Protein A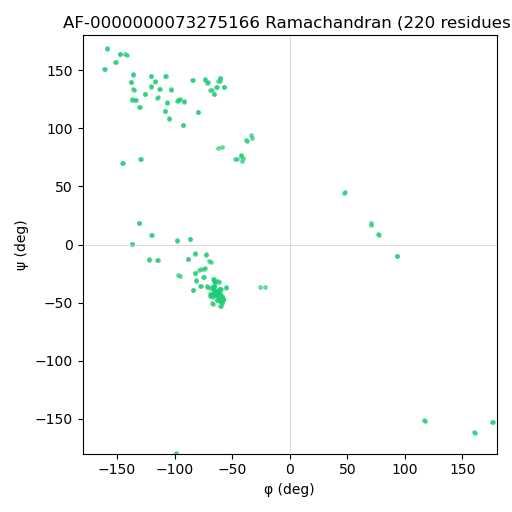F-0000000073275166 (afdb_homodimer)

pLDDT: mean 89.29, std 16.98, range [30.05, 98.56]

Organism: Proteus mirabilis (strain HI4320) (NCBI:txid529507)

Secondary structure (DSSP, 8-state):
-------HHHHHHHHHHHHHHHHHHHHHHSBTT--GGGTT-SBSHHHH-SSS--HHHHHHHHHHHHHHHHHH-TTEEEEEEEEEEETTEEEEEEEEEETTT--EEEEEEE--/-------HHHHHHHHHHHHHHHHHHHHHHSBTT--STTTT-SBSHHHH-SSS--HHHHHHHHHHHHHHHHHH-TTEEEEEEEEEEETTEEEEEEEEEETTT--EEEEEEE--

InterPro domains:
  IPR007048 IraD/Gp25-like [PF04965] (18-97)

Nearest PDB structures (foldseek):
  2ia7-assembly1_A  TM=9.100E-01  e=2.169E-07  Geobacter sulfurreducens
  6u5b-assembly1_a  TM=8.735E-01  e=3.437E-06  Pseudomonas aeruginosa PAO1
  5iw9-assembly1_B  TM=7.886E-01  e=3.437E-06  Tequatrovirus T4
  6u5k-assembly1_B  TM=8.302E-01  e=3.333E-05  Pseudomonas aeruginosa PAO1
  7aeb-assembly1_S  TM=8.286E-01  e=2.688E-04  Algoriphagus machipongonensis

Radius of gyration: 21.69 Å; Cα contacts (8 Å, |Δi|>4): 353; chains: 2; bounding box: 39×94×58 Å

Foldseek 3Di:
DPPPPPPPVVVVVVVVLVVLVVQLQVQLQDDQCPDDVHNRGHFPLVVLDDFADDPVSFVVNQVRSVVNCVPRPVQWDWDDWGWDDDPRWIKIWTWTAGPPPRHTDTDMDTSD/DPPPPPPVVVVVVVVVLVVLVVQLQVQLQDDQCNDDVHNRGHFPLVVLDDAADDPVSFVVNQVRSVVNCVPRPVQWDWDDWGWDDDPRWIKIWTWTAGPPPRHTDTDMDTSD

Structure (mmCIF, N/CA/C/O backbone):
data_AF-0000000073275166-model_v1
#
loop_
_entity.id
_entity.type
_entity.pdbx_description
1 polymer 'Phage baseplate assembly protein'
#
loop_
_atom_site.group_PDB
_atom_site.id
_atom_site.type_symbol
_atom_site.label_atom_id
_atom_site.label_alt_id
_atom_site.label_comp_id
_atom_site.label_asym_id
_atom_site.label_entity_id
_atom_site.label_seq_id
_atom_site.pdbx_PDB_ins_code
_atom_site.Cartn_x
_atom_site.Cartn_y
_atom_site.Cartn_z
_atom_site.occupancy
_atom_site.B_iso_or_equiv
_atom_site.auth_seq_id
_atom_site.auth_comp_id
_atom_site.auth_asym_id
_atom_site.auth_atom_id
_atom_site.pdbx_PDB_model_num
ATOM 1 N N . MET A 1 1 ? -17.75 52.281 13.578 1 30.05 1 MET A N 1
ATOM 2 C CA . MET A 1 1 ? -16.469 51.594 13.664 1 30.05 1 MET A CA 1
ATOM 3 C C . MET A 1 1 ? -16.641 50.094 13.516 1 30.05 1 MET A C 1
ATOM 5 O O . MET A 1 1 ? -17.25 49.438 14.375 1 30.05 1 MET A O 1
ATOM 9 N N . ASN A 1 2 ? -17.078 49.5 12.344 1 33.31 2 ASN A N 1
ATOM 10 C CA . ASN A 1 2 ? -17.5 48.156 11.922 1 33.31 2 ASN A CA 1
ATOM 11 C C . ASN A 1 2 ? -16.359 47.156 12.086 1 33.31 2 ASN A C 1
ATOM 13 O O . ASN A 1 2 ? -15.281 47.312 11.531 1 33.31 2 ASN A O 1
ATOM 17 N N . TYR A 1 3 ? -16.156 46.594 13.32 1 37.66 3 TYR A N 1
ATOM 18 C CA . TYR A 1 3 ? -15.203 45.531 13.625 1 37.66 3 TYR A CA 1
ATOM 19 C C . TYR A 1 3 ? -15.273 44.406 12.594 1 37.66 3 TYR A C 1
ATOM 21 O O . TYR A 1 3 ? -16.359 43.875 12.312 1 37.66 3 TYR A O 1
ATOM 29 N N . LEU A 1 4 ? -14.766 44.594 11.391 1 38 4 LEU A N 1
ATOM 30 C CA . LEU A 1 4 ? -14.57 43.469 10.461 1 38 4 LEU A CA 1
ATOM 31 C C . LEU A 1 4 ? -14.031 42.25 11.188 1 38 4 LEU A C 1
ATOM 33 O O . LEU A 1 4 ? -12.953 42.312 11.789 1 38 4 LEU A O 1
ATOM 37 N N . GLY A 1 5 ? -14.836 41.594 11.977 1 37.12 5 GLY A N 1
ATOM 38 C CA . GLY A 1 5 ? -14.547 40.312 12.578 1 37.12 5 GLY A CA 1
ATOM 39 C C . GLY A 1 5 ? -13.758 39.375 11.672 1 37.12 5 GLY A C 1
ATOM 40 O O . GLY A 1 5 ? -14.133 39.188 10.516 1 37.12 5 GLY A O 1
ATOM 41 N N . MET A 1 6 ? -12.438 39.375 11.664 1 40.81 6 MET A N 1
ATOM 42 C CA . MET A 1 6 ? -11.609 38.375 11.039 1 40.81 6 MET A CA 1
ATOM 43 C C . MET A 1 6 ? -12.281 37 11.109 1 40.81 6 MET A C 1
ATOM 45 O O . MET A 1 6 ? -12.727 36.562 12.18 1 40.81 6 MET A O 1
ATOM 49 N N . ASN A 1 7 ? -13.039 36.531 10.211 1 45.81 7 ASN A N 1
ATOM 50 C CA . ASN A 1 7 ? -13.711 35.25 10.125 1 45.81 7 ASN A CA 1
ATOM 51 C C . ASN A 1 7 ? -12.812 34.094 10.602 1 45.81 7 ASN A C 1
ATOM 53 O O . ASN A 1 7 ? -11.805 33.812 9.953 1 45.81 7 ASN A O 1
ATOM 57 N N . ALA A 1 8 ? -12.5 33.812 11.875 1 49.88 8 ALA A N 1
ATOM 58 C CA . ALA A 1 8 ? -11.93 32.75 12.711 1 49.88 8 ALA A CA 1
ATOM 59 C C . ALA A 1 8 ? -12.047 31.391 12.031 1 49.88 8 ALA A C 1
ATOM 61 O O . ALA A 1 8 ? -11.227 30.5 12.258 1 49.88 8 ALA A O 1
ATOM 62 N N . GLN A 1 9 ? -13.039 31.094 11.344 1 50.22 9 GLN A N 1
ATOM 63 C CA . GLN A 1 9 ? -13.312 29.797 10.727 1 50.22 9 GLN A CA 1
ATOM 64 C C . GLN A 1 9 ? -12.305 29.484 9.625 1 50.22 9 GLN A C 1
ATOM 66 O O . GLN A 1 9 ? -11.812 28.359 9.516 1 50.22 9 GLN A O 1
ATOM 71 N N . THR A 1 10 ? -12.031 30.5 8.766 1 54.22 10 THR A N 1
ATOM 72 C CA . THR A 1 10 ? -11.094 30.281 7.672 1 54.22 10 THR A CA 1
ATOM 73 C C . THR A 1 10 ? -9.672 30.078 8.203 1 54.22 10 THR A C 1
ATOM 75 O O . THR A 1 10 ? -8.914 29.266 7.684 1 54.22 10 THR A O 1
ATOM 78 N N . GLY A 1 11 ? -9.305 30.781 9.234 1 54.31 11 GLY A N 1
ATOM 79 C CA . GLY A 1 11 ? -7.98 30.656 9.828 1 54.31 11 GLY A CA 1
ATOM 80 C C . GLY A 1 11 ? -7.742 29.312 10.477 1 54.31 11 GLY A C 1
ATOM 81 O O . GLY A 1 11 ? -6.652 28.75 10.367 1 54.31 11 GLY A O 1
ATOM 82 N N . GLU A 1 12 ? -8.773 28.906 11.188 1 55.16 12 GLU A N 1
ATOM 83 C CA . GLU A 1 12 ? -8.672 27.609 11.875 1 55.16 12 GLU A CA 1
ATOM 84 C C . GLU A 1 12 ? -8.461 26.469 10.875 1 55.16 12 GLU A C 1
ATOM 86 O O . GLU A 1 12 ? -7.664 25.562 11.117 1 55.16 12 GLU A O 1
ATOM 91 N N . HIS A 1 13 ? -9.172 26.609 9.734 1 62.25 13 HIS A N 1
ATOM 92 C CA . HIS A 1 13 ? -9.07 25.562 8.734 1 62.25 13 HIS A CA 1
ATOM 93 C C . HIS A 1 13 ? -7.688 25.531 8.102 1 62.25 13 HIS A C 1
ATOM 95 O O . HIS A 1 13 ? -7.102 24.453 7.93 1 62.25 13 HIS A O 1
ATOM 101 N N . ILE A 1 14 ? -7.184 26.75 7.801 1 61.78 14 ILE A N 1
ATOM 102 C CA . ILE A 1 14 ? -5.867 26.828 7.18 1 61.78 14 ILE A CA 1
ATOM 103 C C . ILE A 1 14 ? -4.809 26.312 8.148 1 61.78 14 ILE A C 1
ATOM 105 O O . ILE A 1 14 ? -3.908 25.562 7.754 1 61.78 14 ILE A O 1
ATOM 109 N N . THR A 1 15 ? -5.121 26.531 9.406 1 75.75 15 THR A N 1
ATOM 110 C CA . THR A 1 15 ? -4.168 26.109 10.43 1 75.75 15 THR A CA 1
ATOM 111 C C . THR A 1 15 ? -4.215 24.594 10.609 1 75.75 15 THR A C 1
ATOM 113 O O . THR A 1 15 ? -3.176 23.938 10.742 1 75.75 15 THR A O 1
ATOM 116 N N . ASP A 1 16 ? -5.371 24.078 10.328 1 83.56 16 ASP A N 1
ATOM 117 C CA . ASP A 1 16 ? -5.527 22.656 10.562 1 83.56 16 ASP A CA 1
ATOM 118 C C . ASP A 1 16 ? -4.855 21.844 9.453 1 83.56 16 ASP A C 1
ATOM 120 O O . ASP A 1 16 ? -4.18 20.844 9.727 1 83.56 16 ASP A O 1
ATOM 124 N N . ILE A 1 17 ? -4.949 22.391 8.25 1 86 17 ILE A N 1
ATOM 125 C CA . ILE A 1 17 ? -4.363 21.688 7.105 1 86 17 ILE A CA 1
ATOM 126 C C . ILE A 1 17 ? -2.842 21.766 7.18 1 86 17 ILE A C 1
ATOM 128 O O . ILE A 1 17 ? -2.146 20.812 6.828 1 86 17 ILE A O 1
ATOM 132 N N . GLU A 1 18 ? -2.357 22.859 7.633 1 90.56 18 GLU A N 1
ATOM 133 C CA . GLU A 1 18 ? -0.914 23.016 7.785 1 90.56 18 GLU A CA 1
ATOM 134 C C . GLU A 1 18 ? -0.366 22.078 8.852 1 90.56 18 GLU A C 1
ATOM 136 O O . GLU A 1 18 ? 0.729 21.531 8.695 1 90.56 18 GLU A O 1
ATOM 141 N N . HIS A 1 19 ? -1.122 21.875 9.844 1 93.81 19 HIS A N 1
ATOM 142 C CA . HIS A 1 19 ? -0.723 20.922 10.883 1 93.81 19 HIS A CA 1
ATOM 143 C C . HIS A 1 19 ? -0.667 19.5 10.352 1 93.81 19 HIS A C 1
ATOM 145 O O . HIS A 1 19 ? 0.251 18.75 10.68 1 93.81 19 HIS A O 1
ATOM 151 N N . VAL A 1 20 ? -1.595 19.219 9.484 1 95.06 20 VAL A N 1
ATOM 152 C CA . VAL A 1 20 ? -1.643 17.891 8.891 1 95.06 20 VAL A CA 1
ATOM 153 C C . VAL A 1 20 ? -0.445 17.688 7.961 1 95.06 20 VAL A C 1
ATOM 155 O O . VAL A 1 20 ? 0.221 16.656 8 1 95.06 20 VAL A O 1
ATOM 158 N N . ARG A 1 21 ? -0.179 18.656 7.188 1 94.75 21 ARG A N 1
ATOM 159 C CA . ARG A 1 21 ? 0.962 18.609 6.281 1 94.75 21 ARG A CA 1
ATOM 160 C C . ARG A 1 21 ? 2.266 18.406 7.051 1 94.75 21 ARG A C 1
ATOM 162 O O . ARG A 1 21 ? 3.107 17.609 6.66 1 94.75 21 ARG A O 1
ATOM 169 N N . GLN A 1 22 ? 2.379 19.141 8.094 1 96.38 22 GLN A N 1
ATOM 170 C CA . GLN A 1 22 ? 3.578 19.047 8.922 1 96.38 22 GLN A CA 1
ATOM 171 C C . GLN A 1 22 ? 3.68 17.672 9.578 1 96.38 22 GLN A C 1
ATOM 173 O O . GLN A 1 22 ? 4.773 17.109 9.695 1 96.38 22 GLN A O 1
ATOM 178 N N . SER A 1 23 ? 2.557 17.172 10.031 1 97.44 23 SER A N 1
ATOM 179 C CA . SER A 1 23 ? 2.514 15.844 10.625 1 97.44 23 SER A CA 1
ATOM 180 C C . SER A 1 23 ? 3 14.781 9.641 1 97.44 23 SER A C 1
ATOM 182 O O . SER A 1 23 ? 3.854 13.961 9.984 1 97.44 23 SER A O 1
ATOM 184 N N . ILE A 1 24 ? 2.484 14.828 8.383 1 98.06 24 ILE A N 1
ATOM 185 C CA . ILE A 1 24 ? 2.824 13.836 7.375 1 98.06 24 ILE A CA 1
ATOM 186 C C . ILE A 1 24 ? 4.297 13.969 6.996 1 98.06 24 ILE A C 1
ATOM 188 O O . ILE A 1 24 ? 4.996 12.969 6.836 1 98.06 24 ILE A O 1
ATOM 192 N N . LYS A 1 25 ? 4.773 15.164 6.914 1 97.94 25 LYS A N 1
ATOM 193 C CA . LYS A 1 25 ? 6.195 15.391 6.672 1 97.94 25 LYS A CA 1
ATOM 194 C C . LYS A 1 25 ? 7.047 14.734 7.754 1 97.94 25 LYS A C 1
ATOM 196 O O . LYS A 1 25 ? 8.031 14.062 7.449 1 97.94 25 LYS A O 1
ATOM 201 N N . ASP A 1 26 ? 6.652 14.953 8.961 1 98.12 26 ASP A N 1
ATOM 202 C CA . ASP A 1 26 ? 7.367 14.367 10.094 1 98.12 26 ASP A CA 1
ATOM 203 C C . ASP A 1 26 ? 7.328 12.844 10.031 1 98.12 26 ASP A C 1
ATOM 205 O O . ASP A 1 26 ? 8.352 12.18 10.234 1 98.12 26 ASP A O 1
ATOM 209 N N . ILE A 1 27 ? 6.164 12.281 9.758 1 98.56 27 ILE A N 1
ATOM 210 C CA . ILE A 1 27 ? 5.98 10.836 9.664 1 98.56 27 ILE A CA 1
ATOM 211 C C . ILE A 1 27 ? 6.91 10.266 8.602 1 98.56 27 ILE A C 1
ATOM 213 O O . ILE A 1 27 ? 7.625 9.289 8.844 1 98.56 27 ILE A O 1
ATOM 217 N N . PHE A 1 28 ? 6.953 10.914 7.41 1 98.38 28 PHE A N 1
ATOM 218 C CA . PHE A 1 28 ? 7.727 10.414 6.277 1 98.38 28 PHE A CA 1
ATOM 219 C C . PHE A 1 28 ? 9.219 10.469 6.578 1 98.38 28 PHE A C 1
ATOM 221 O O . PHE A 1 28 ? 9.977 9.594 6.16 1 98.38 28 PHE A O 1
ATOM 228 N N . ASN A 1 29 ? 9.609 11.438 7.418 1 96.69 29 ASN A N 1
ATOM 229 C CA . ASN A 1 29 ? 11.031 11.664 7.641 1 96.69 29 ASN A CA 1
ATOM 230 C C . ASN A 1 29 ? 11.516 10.984 8.922 1 96.69 29 ASN A C 1
ATOM 232 O O . ASN A 1 29 ? 12.68 11.117 9.297 1 96.69 29 ASN A O 1
ATOM 236 N N . THR A 1 30 ? 10.68 10.242 9.602 1 98.12 30 THR A N 1
ATOM 237 C CA . THR A 1 30 ? 11.07 9.492 10.789 1 98.12 30 THR A CA 1
ATOM 238 C C . THR A 1 30 ? 11.203 8.008 10.477 1 98.12 30 THR A C 1
ATOM 240 O O . THR A 1 30 ? 10.195 7.316 10.297 1 98.12 30 THR A O 1
ATOM 243 N N . PRO A 1 31 ? 12.43 7.586 10.453 1 97.5 31 PRO A N 1
ATOM 244 C CA . PRO A 1 31 ? 12.602 6.152 10.219 1 97.5 31 PRO A CA 1
ATOM 245 C C . PRO A 1 31 ? 12 5.293 11.336 1 97.5 31 PRO A C 1
ATOM 247 O O . PRO A 1 31 ? 12.172 5.605 12.516 1 97.5 31 PRO A O 1
ATOM 250 N N . ILE A 1 32 ? 11.297 4.262 10.93 1 97.38 32 ILE A N 1
ATOM 251 C CA . ILE A 1 32 ? 10.766 3.32 11.906 1 97.38 32 ILE A CA 1
ATOM 252 C C . ILE A 1 32 ? 11.906 2.752 12.75 1 97.38 32 ILE A C 1
ATOM 254 O O . ILE A 1 32 ? 12.969 2.414 12.219 1 97.38 32 ILE A O 1
ATOM 258 N N . GLY A 1 33 ? 11.703 2.678 14.031 1 96.75 33 GLY A N 1
ATOM 259 C CA . GLY A 1 33 ? 12.711 2.148 14.938 1 96.75 33 GLY A CA 1
ATOM 260 C C . GLY A 1 33 ? 13.602 3.221 15.531 1 96.75 33 GLY A C 1
ATOM 261 O O . GLY A 1 33 ? 14.328 2.967 16.5 1 96.75 33 GLY A O 1
ATOM 262 N N . SER A 1 34 ? 13.539 4.418 15.055 1 97.38 34 SER A N 1
ATOM 263 C CA . SER A 1 34 ? 14.484 5.461 15.445 1 97.38 34 SER A CA 1
ATOM 264 C C . SER A 1 34 ? 14.078 6.109 16.766 1 97.38 34 SER A C 1
ATOM 266 O O . SER A 1 34 ? 14.891 6.773 17.406 1 97.38 34 SER A O 1
ATOM 268 N N . ARG A 1 35 ? 12.82 6.035 17.078 1 96.25 35 ARG A N 1
ATOM 269 C CA . ARG A 1 35 ? 12.352 6.598 18.328 1 96.25 35 ARG A CA 1
ATOM 270 C C . ARG A 1 35 ? 12.234 5.516 19.406 1 96.25 35 ARG A C 1
ATOM 272 O O . ARG A 1 35 ? 11.5 4.539 19.234 1 96.25 35 ARG A O 1
ATOM 279 N N . LEU A 1 36 ? 12.836 5.629 20.484 1 95.75 36 LEU A N 1
ATOM 280 C CA . LEU A 1 36 ? 12.961 4.621 21.547 1 95.75 36 LEU A CA 1
ATOM 281 C C . LEU A 1 36 ? 11.609 4.352 22.188 1 95.75 36 LEU A C 1
ATOM 283 O O . LEU A 1 36 ? 11.219 3.195 22.359 1 95.75 36 LEU A O 1
ATOM 287 N N . MET A 1 37 ? 10.859 5.355 22.625 1 96.94 37 MET A N 1
ATOM 288 C CA . MET A 1 37 ? 9.602 5.195 23.344 1 96.94 37 MET A CA 1
ATOM 289 C C . MET A 1 37 ? 8.453 4.957 22.359 1 96.94 37 MET A C 1
ATOM 291 O O . MET A 1 37 ? 7.309 4.742 22.781 1 96.94 37 MET A O 1
ATOM 295 N N . ARG A 1 38 ? 8.711 5.078 21.078 1 96 38 ARG A N 1
ATOM 296 C CA . ARG A 1 38 ? 7.727 4.871 20.016 1 96 38 ARG A CA 1
ATOM 297 C C . ARG A 1 38 ? 8.375 4.262 18.781 1 96 38 ARG A C 1
ATOM 299 O O . ARG A 1 38 ? 8.359 4.867 17.703 1 96 38 ARG A O 1
ATOM 306 N N . ARG A 1 39 ? 8.758 3.08 18.828 1 97 39 ARG A N 1
ATOM 307 C CA . ARG A 1 39 ? 9.625 2.453 17.844 1 97 39 ARG A CA 1
ATOM 308 C C . ARG A 1 39 ? 8.859 2.158 16.547 1 97 39 ARG A C 1
ATOM 310 O O . ARG A 1 39 ? 9.453 1.978 15.492 1 97 39 ARG A O 1
ATOM 317 N N . GLU A 1 40 ? 7.523 2.094 16.641 1 96.81 40 GLU A N 1
ATOM 318 C CA . GLU A 1 40 ? 6.723 1.764 15.461 1 96.81 40 GLU A CA 1
ATOM 319 C C . GLU A 1 40 ? 6.375 3.016 14.664 1 96.81 40 GLU A C 1
ATOM 321 O O . GLU A 1 40 ? 5.926 2.922 13.516 1 96.81 40 GLU A O 1
ATOM 326 N N . TYR A 1 41 ? 6.621 4.203 15.281 1 98.19 41 TYR A N 1
ATOM 327 C CA . TYR A 1 41 ? 6.238 5.465 14.664 1 98.19 41 TYR A CA 1
ATOM 328 C C . TYR A 1 41 ? 7.133 5.781 13.477 1 98.19 41 TYR A C 1
ATOM 330 O O . TYR A 1 41 ? 8.344 5.562 13.523 1 98.19 41 TYR A O 1
ATOM 338 N N . GLY A 1 42 ? 6.574 6.297 12.375 1 98.31 42 GLY A N 1
ATOM 339 C CA . GLY A 1 42 ? 7.324 6.75 11.219 1 98.31 42 GLY A CA 1
ATOM 340 C C . GLY A 1 42 ? 7.016 5.961 9.961 1 98.31 42 GLY A C 1
ATOM 341 O O . GLY A 1 42 ? 5.867 5.578 9.727 1 98.31 42 GLY A O 1
ATOM 342 N N . SER A 1 43 ? 7.996 5.887 9.062 1 98.38 43 SER A N 1
ATOM 343 C CA . SER A 1 43 ? 7.773 5.234 7.777 1 98.38 43 SER A CA 1
ATOM 344 C C . SER A 1 43 ? 9 4.441 7.34 1 98.38 43 SER A C 1
ATOM 346 O O . SER A 1 43 ? 10.086 4.613 7.898 1 98.38 43 SER A O 1
ATOM 348 N N . LEU A 1 44 ? 8.805 3.58 6.414 1 97.19 44 LEU A N 1
ATOM 349 C CA . LEU A 1 44 ? 9.875 2.752 5.859 1 97.19 44 LEU A CA 1
ATOM 350 C C . LEU A 1 44 ? 10.594 3.477 4.723 1 97.19 44 LEU A C 1
ATOM 352 O O . LEU A 1 44 ? 11.453 2.895 4.055 1 97.19 44 LEU A O 1
ATOM 356 N N . LEU A 1 45 ? 10.297 4.723 4.406 1 97.31 45 LEU A N 1
ATOM 357 C CA . LEU A 1 45 ? 10.734 5.418 3.199 1 97.31 45 LEU A CA 1
ATOM 358 C C . LEU A 1 45 ? 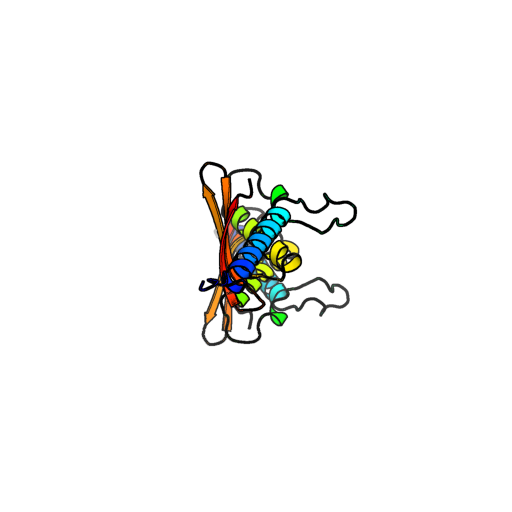12.258 5.492 3.133 1 97.31 45 LEU A C 1
ATOM 360 O O . LEU A 1 45 ? 12.844 5.281 2.07 1 97.31 45 LEU A O 1
ATOM 364 N N . ALA A 1 46 ? 12.867 5.766 4.258 1 93.94 46 ALA A N 1
ATOM 365 C CA . ALA A 1 46 ? 14.32 5.898 4.289 1 93.94 46 ALA A CA 1
ATOM 366 C C . ALA A 1 46 ? 15 4.594 3.879 1 93.94 46 ALA A C 1
ATOM 368 O O . ALA A 1 46 ? 16.062 4.605 3.252 1 93.94 46 ALA A O 1
ATOM 369 N N . ASP A 1 47 ? 14.406 3.5 4.172 1 95 47 ASP A N 1
ATOM 370 C CA . ASP A 1 47 ? 14.961 2.184 3.871 1 95 47 ASP A CA 1
ATOM 371 C C . ASP A 1 47 ? 14.781 1.837 2.395 1 95 47 ASP A C 1
ATOM 373 O O . ASP A 1 47 ? 15.484 0.971 1.866 1 95 47 ASP A O 1
ATOM 377 N N . LEU A 1 48 ? 13.859 2.473 1.754 1 95.75 48 LEU A N 1
ATOM 378 C CA . LEU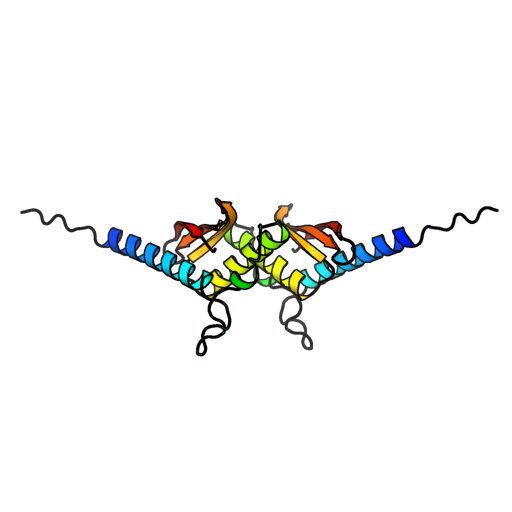 A 1 48 ? 13.477 2.084 0.401 1 95.75 48 LEU A CA 1
ATOM 379 C C . LEU A 1 48 ? 14.195 2.941 -0.635 1 95.75 48 LEU A C 1
ATOM 381 O O . LEU A 1 48 ? 14.398 2.512 -1.772 1 95.75 48 LEU A O 1
ATOM 385 N N . ILE A 1 49 ? 14.555 4.094 -0.28 1 92.56 49 ILE A N 1
ATOM 386 C CA . ILE A 1 49 ? 15.109 5.023 -1.253 1 92.56 49 ILE A CA 1
ATOM 387 C C . ILE A 1 49 ? 16.641 4.895 -1.272 1 92.56 49 ILE A C 1
ATOM 389 O O . ILE A 1 49 ? 17.312 5.363 -0.356 1 92.56 49 ILE A O 1
ATOM 393 N N . ASP A 1 50 ? 17.172 4.266 -2.223 1 86.44 50 ASP A N 1
ATOM 394 C CA . ASP A 1 50 ? 18.609 4.086 -2.312 1 86.44 50 ASP A CA 1
ATOM 395 C C . ASP A 1 50 ? 19.125 4.453 -3.703 1 86.44 50 ASP A C 1
ATOM 397 O O . ASP A 1 50 ? 20.234 4.066 -4.082 1 86.44 50 ASP A O 1
ATOM 401 N N . GLY A 1 51 ? 18.469 5.152 -4.492 1 85.06 51 GLY A N 1
ATOM 402 C CA . GLY A 1 51 ? 18.812 5.516 -5.859 1 85.06 51 GLY A CA 1
ATOM 403 C C . GLY A 1 51 ? 17.609 5.957 -6.676 1 85.06 51 GLY A C 1
ATOM 404 O O . GLY A 1 51 ? 16.562 6.316 -6.117 1 85.06 51 GLY A O 1
ATOM 405 N N . PRO A 1 52 ? 17.766 5.938 -8.016 1 89.69 52 PRO A N 1
ATOM 406 C CA . PRO A 1 52 ? 16.641 6.34 -8.859 1 89.69 52 PRO A CA 1
ATOM 407 C C . PRO A 1 52 ? 15.406 5.453 -8.664 1 89.69 52 PRO A C 1
ATOM 409 O O . PRO A 1 52 ? 15.539 4.242 -8.477 1 89.69 52 PRO A O 1
ATOM 412 N N . VAL A 1 53 ? 14.281 6.027 -8.719 1 94 53 VAL A N 1
ATOM 413 C CA . VAL A 1 53 ? 13.031 5.32 -8.453 1 94 53 VAL A CA 1
ATOM 414 C C . VAL A 1 53 ? 12.617 4.516 -9.68 1 94 53 VAL A C 1
ATOM 416 O O . VAL A 1 53 ? 12.336 5.09 -10.742 1 94 53 VAL A O 1
ATOM 419 N N . ASN A 1 54 ? 12.625 3.236 -9.562 1 94.94 54 ASN A N 1
ATOM 420 C CA . ASN A 1 54 ? 12.07 2.355 -10.586 1 94.94 54 ASN A CA 1
ATOM 421 C C . ASN A 1 54 ? 10.664 1.888 -10.219 1 94.94 54 ASN A C 1
ATOM 423 O O . ASN A 1 54 ? 10.102 2.326 -9.211 1 94.94 54 ASN A O 1
ATOM 427 N N . ALA A 1 55 ? 10.07 1.078 -11.086 1 95.5 55 ALA A N 1
ATOM 428 C CA . ALA A 1 55 ? 8.672 0.699 -10.914 1 95.5 55 ALA A CA 1
ATOM 429 C C . ALA A 1 55 ? 8.469 -0.092 -9.625 1 95.5 55 ALA A C 1
ATOM 431 O O . ALA A 1 55 ? 7.477 0.101 -8.914 1 95.5 55 ALA A O 1
ATOM 432 N N . LYS A 1 56 ? 9.367 -0.97 -9.336 1 95.5 56 LYS A N 1
ATOM 433 C CA . LYS A 1 56 ? 9.312 -1.737 -8.094 1 95.5 56 LYS A CA 1
ATOM 434 C C . LYS A 1 56 ? 9.375 -0.819 -6.875 1 95.5 56 LYS A C 1
ATOM 436 O O . LYS A 1 56 ? 8.523 -0.895 -5.992 1 95.5 56 LYS A O 1
ATOM 441 N N . MET A 1 57 ? 10.367 0.017 -6.848 1 96.31 57 MET A N 1
ATOM 442 C CA . MET A 1 57 ? 10.562 0.95 -5.742 1 96.31 57 MET A CA 1
ATOM 443 C C . MET A 1 57 ? 9.359 1.88 -5.598 1 96.31 57 MET A C 1
ATOM 445 O O . MET A 1 57 ? 8.93 2.18 -4.484 1 96.31 57 MET A O 1
ATOM 449 N N . ARG A 1 58 ? 8.828 2.277 -6.711 1 97.12 58 ARG A N 1
ATOM 450 C CA . ARG A 1 58 ? 7.676 3.174 -6.695 1 97.12 58 ARG A CA 1
ATOM 451 C C . ARG A 1 58 ? 6.488 2.531 -5.984 1 97.12 58 ARG A C 1
ATOM 453 O O . ARG A 1 58 ? 5.828 3.17 -5.164 1 97.12 58 ARG A O 1
ATOM 460 N N . LEU A 1 59 ? 6.227 1.324 -6.332 1 97.19 59 LEU A N 1
ATOM 461 C CA . LEU A 1 59 ? 5.113 0.616 -5.711 1 97.19 59 LEU A CA 1
ATOM 462 C C . LEU A 1 59 ? 5.355 0.418 -4.219 1 97.19 59 LEU A C 1
ATOM 464 O O . LEU A 1 59 ? 4.441 0.569 -3.41 1 97.19 59 LEU A O 1
ATOM 468 N N . GLN A 1 60 ? 6.57 0.113 -3.838 1 97 60 GLN A N 1
ATOM 469 C CA . GLN A 1 60 ? 6.949 -0.027 -2.436 1 97 60 GLN A CA 1
ATOM 470 C C . GLN A 1 60 ? 6.734 1.279 -1.676 1 97 60 GLN A C 1
ATOM 472 O O . GLN A 1 60 ? 6.184 1.279 -0.573 1 97 60 GLN A O 1
ATOM 477 N N . LEU A 1 61 ? 7.176 2.314 -2.285 1 97.75 61 LEU A N 1
ATOM 478 C CA . LEU A 1 61 ? 7.066 3.631 -1.668 1 97.75 61 LEU A CA 1
ATOM 479 C C . LEU A 1 61 ? 5.605 4.027 -1.494 1 97.75 61 LEU A C 1
ATOM 481 O O . LEU A 1 61 ? 5.227 4.574 -0.455 1 97.75 61 LEU A O 1
ATOM 485 N N . MET A 1 62 ? 4.785 3.775 -2.518 1 98.12 62 MET A N 1
ATOM 486 C CA . MET A 1 62 ? 3.365 4.102 -2.432 1 98.12 62 MET A CA 1
ATOM 487 C C . MET A 1 62 ? 2.707 3.361 -1.273 1 98.12 62 MET A C 1
ATOM 489 O O . MET A 1 62 ? 1.956 3.957 -0.497 1 98.12 62 MET A O 1
ATOM 493 N N . SER A 1 63 ? 3.023 2.123 -1.187 1 97.81 63 SER A N 1
ATOM 494 C CA . SER A 1 63 ? 2.451 1.317 -0.114 1 97.81 63 SER A CA 1
ATOM 495 C C . SER A 1 63 ? 2.939 1.787 1.252 1 97.81 63 SER A C 1
ATOM 497 O O . SER A 1 63 ? 2.154 1.879 2.199 1 97.81 63 SER A O 1
ATOM 499 N N . ALA A 1 64 ? 4.195 2.086 1.362 1 98 64 ALA A N 1
ATOM 500 C CA . ALA A 1 64 ? 4.777 2.561 2.615 1 98 64 ALA A CA 1
ATOM 501 C C . ALA A 1 64 ? 4.16 3.891 3.039 1 98 64 ALA A C 1
ATOM 503 O O . ALA A 1 64 ? 3.836 4.086 4.211 1 98 64 ALA A O 1
ATOM 504 N N . CYS A 1 65 ? 3.996 4.805 2.045 1 98.5 65 CYS A N 1
ATOM 505 C CA . CYS A 1 65 ? 3.371 6.094 2.324 1 98.5 65 CYS A CA 1
ATOM 506 C C . CYS A 1 65 ? 1.946 5.91 2.834 1 98.5 65 CYS A C 1
ATOM 508 O O . CYS A 1 65 ? 1.572 6.477 3.859 1 98.5 65 CYS A O 1
ATOM 510 N N . TYR A 1 66 ? 1.204 5.125 2.148 1 98.25 66 TYR A N 1
ATOM 511 C CA . TYR A 1 66 ? -0.19 4.91 2.523 1 98.25 66 TYR A CA 1
ATOM 512 C C . TYR A 1 66 ? -0.294 4.348 3.936 1 98.25 66 TYR A C 1
ATOM 514 O O . TYR A 1 66 ? -1.049 4.863 4.762 1 98.25 66 TYR A O 1
ATOM 522 N N . THR A 1 67 ? 0.473 3.318 4.168 1 97 67 THR A N 1
ATOM 523 C CA . THR A 1 67 ? 0.409 2.621 5.449 1 97 67 THR A CA 1
ATOM 524 C C . THR A 1 67 ? 0.789 3.555 6.594 1 97 67 THR A C 1
ATOM 526 O O . THR A 1 67 ? 0.133 3.564 7.637 1 97 67 THR A O 1
ATOM 529 N N . ALA A 1 68 ? 1.812 4.309 6.398 1 98.38 68 ALA A N 1
ATOM 530 C CA . ALA A 1 68 ? 2.271 5.23 7.438 1 98.38 68 ALA A CA 1
ATOM 531 C C . ALA A 1 68 ? 1.212 6.281 7.746 1 98.38 68 ALA A C 1
ATOM 533 O O . ALA A 1 68 ? 0.889 6.523 8.914 1 98.38 68 ALA A O 1
ATOM 534 N N . VAL A 1 69 ? 0.647 6.891 6.719 1 98.38 69 VAL A N 1
ATOM 535 C CA . VAL A 1 69 ? -0.343 7.945 6.91 1 98.38 69 VAL A CA 1
ATOM 536 C C . VAL A 1 69 ? -1.614 7.359 7.52 1 98.38 69 VAL A C 1
ATOM 538 O O . VAL A 1 69 ? -2.207 7.949 8.422 1 98.38 69 VAL A O 1
ATOM 541 N N . TYR A 1 70 ? -2.014 6.234 7.023 1 96.88 70 TYR A N 1
ATOM 542 C CA . TYR A 1 70 ? -3.191 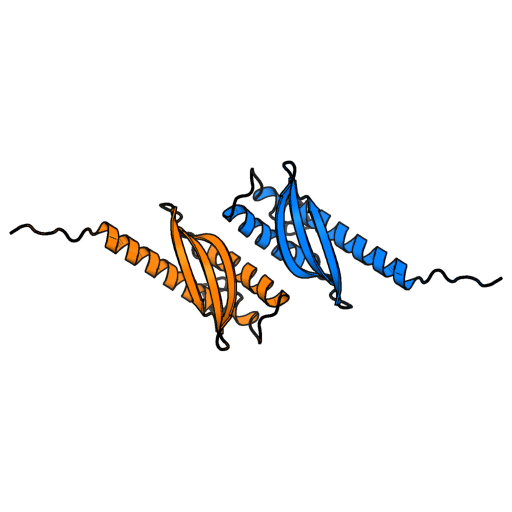5.551 7.547 1 96.88 70 TYR A CA 1
ATOM 543 C C . TYR A 1 70 ? -3.062 5.309 9.047 1 96.88 70 TYR A C 1
ATOM 545 O O . TYR A 1 70 ? -4.023 5.496 9.797 1 96.88 70 TYR A O 1
ATOM 553 N N . ARG A 1 71 ? -1.924 5.02 9.484 1 96.88 71 ARG A N 1
ATOM 554 C CA . ARG A 1 71 ? -1.697 4.625 10.875 1 96.88 71 ARG A CA 1
ATOM 555 C C . ARG A 1 71 ? -1.536 5.848 11.773 1 96.88 71 ARG A C 1
ATOM 557 O O . ARG A 1 71 ? -2.068 5.883 12.883 1 96.88 71 ARG A O 1
ATOM 564 N N . TRP A 1 72 ? -0.874 6.848 11.32 1 98.31 72 TRP A N 1
ATOM 565 C CA . TRP A 1 72 ? -0.372 7.844 12.266 1 98.31 72 TRP A CA 1
ATOM 566 C C . TRP A 1 72 ? -1.046 9.195 12.039 1 98.31 72 TRP A C 1
ATOM 568 O O . TRP A 1 72 ? -0.917 10.102 12.859 1 98.31 72 TRP A O 1
ATOM 578 N N . GLU A 1 73 ? -1.746 9.391 10.93 1 98.06 73 GLU A N 1
ATOM 579 C CA . GLU A 1 73 ? -2.443 10.648 10.672 1 98.06 73 GLU A CA 1
ATOM 580 C C . GLU A 1 73 ? -3.893 10.406 10.266 1 98.06 73 GLU A C 1
ATOM 582 O O . GLU A 1 73 ? -4.258 10.602 9.109 1 98.06 73 GLU A O 1
ATOM 587 N N . PRO A 1 74 ? -4.723 10.047 11.188 1 95.88 74 PRO A N 1
ATOM 588 C CA . PRO A 1 74 ? -6.09 9.625 10.867 1 95.88 74 PRO A CA 1
ATOM 589 C C . PRO A 1 74 ? -6.984 10.789 10.453 1 95.88 74 PRO A C 1
ATOM 591 O O . PRO A 1 74 ? -8.117 10.578 10.008 1 95.88 74 PRO A O 1
ATOM 594 N N . ARG A 1 75 ? -6.512 12.016 10.602 1 96.25 75 ARG A N 1
ATOM 595 C CA . ARG A 1 75 ? -7.332 13.164 10.211 1 96.25 75 ARG A CA 1
ATOM 596 C C . ARG A 1 75 ? -7.504 13.227 8.703 1 96.25 75 ARG A C 1
ATOM 598 O O . ARG A 1 75 ? -8.391 13.922 8.203 1 96.25 75 ARG A O 1
ATOM 605 N N . ILE A 1 76 ? -6.648 12.461 7.945 1 96 76 ILE A N 1
ATOM 606 C CA . ILE A 1 76 ? -6.75 12.516 6.488 1 96 76 ILE A CA 1
ATOM 607 C C . ILE A 1 76 ? -7.145 11.148 5.945 1 96 76 ILE A C 1
ATOM 609 O O . ILE A 1 76 ? -6.672 10.117 6.434 1 96 76 ILE A O 1
ATOM 613 N N . VAL A 1 77 ? -8 11.156 4.949 1 96.88 77 VAL A N 1
ATOM 614 C CA . VAL A 1 77 ? -8.336 9.992 4.137 1 96.88 77 VAL A CA 1
ATOM 615 C C . VAL A 1 77 ? -7.734 10.141 2.74 1 96.88 77 VAL A C 1
ATOM 617 O O . VAL A 1 77 ? -8.125 11.023 1.978 1 96.88 77 VAL A O 1
ATOM 620 N N . MET A 1 78 ? -6.828 9.273 2.432 1 97.94 78 MET A N 1
ATOM 621 C CA . MET A 1 78 ? -6.164 9.352 1.133 1 97.94 78 MET A CA 1
ATOM 622 C C . MET A 1 78 ? -6.98 8.648 0.058 1 97.94 78 MET A C 1
ATOM 624 O O . MET A 1 78 ? -7.547 7.578 0.302 1 97.94 78 MET A O 1
ATOM 628 N N . THR A 1 79 ? -7 9.227 -1.114 1 97.81 79 THR A N 1
ATOM 629 C CA . THR A 1 79 ? -7.73 8.633 -2.23 1 97.81 79 THR A CA 1
ATOM 630 C C . THR A 1 79 ? -6.801 8.383 -3.412 1 97.81 79 THR A C 1
ATOM 632 O O . THR A 1 79 ? -7.145 7.645 -4.336 1 97.81 79 THR A O 1
ATOM 635 N N . ALA A 1 80 ? -5.574 8.977 -3.361 1 97.88 80 ALA A N 1
ATOM 636 C CA . ALA A 1 80 ? -4.547 8.727 -4.371 1 97.88 80 ALA A CA 1
ATOM 637 C C . ALA A 1 80 ? -3.164 9.109 -3.855 1 97.88 80 ALA A C 1
ATOM 639 O O . ALA A 1 80 ? -3.029 10.008 -3.027 1 97.88 80 ALA A O 1
ATOM 640 N N . ILE A 1 81 ? -2.195 8.445 -4.348 1 98.31 81 ILE A N 1
ATOM 641 C CA . ILE A 1 81 ? -0.786 8.742 -4.113 1 98.31 81 ILE A CA 1
ATOM 642 C C . ILE A 1 81 ? -0.005 8.602 -5.422 1 98.31 81 ILE A C 1
ATOM 644 O O . ILE A 1 81 ? -0.246 7.68 -6.199 1 98.31 81 ILE A O 1
ATOM 648 N N . ASP A 1 82 ? 0.884 9.477 -5.641 1 97.5 82 ASP A N 1
ATOM 649 C CA . ASP A 1 82 ? 1.81 9.352 -6.762 1 97.5 82 ASP A CA 1
ATOM 650 C C . ASP A 1 82 ? 3.236 9.695 -6.336 1 97.5 82 ASP A C 1
ATOM 652 O O . ASP A 1 82 ? 3.447 10.57 -5.492 1 97.5 82 ASP A O 1
ATOM 656 N N . ILE A 1 83 ? 4.168 9.047 -6.914 1 97.44 83 ILE A N 1
ATOM 657 C CA . ILE A 1 83 ? 5.582 9.234 -6.613 1 97.44 83 ILE A CA 1
ATOM 658 C C . ILE A 1 83 ? 6.348 9.539 -7.898 1 97.44 83 ILE A C 1
ATOM 660 O O . ILE A 1 83 ? 6.191 8.844 -8.906 1 97.44 83 ILE A O 1
ATOM 664 N N . HIS A 1 84 ? 7.102 10.539 -7.879 1 95.5 84 HIS A N 1
ATOM 665 C CA . HIS A 1 84 ? 7.957 10.852 -9.023 1 95.5 84 HIS A CA 1
ATOM 666 C C . HIS A 1 84 ? 9.258 11.508 -8.57 1 95.5 84 HIS A C 1
ATOM 668 O O . HIS A 1 84 ? 9.383 11.922 -7.418 1 95.5 84 HIS A O 1
ATOM 674 N N . SER A 1 85 ? 10.164 11.492 -9.484 1 94.25 85 SER A N 1
ATOM 675 C CA . SER A 1 85 ? 11.453 12.125 -9.219 1 94.25 85 SER A CA 1
ATOM 676 C C . SER A 1 85 ? 11.555 13.477 -9.922 1 94.25 85 SER A C 1
ATOM 678 O O . SER A 1 85 ? 11.094 13.633 -11.055 1 94.25 85 SER A O 1
ATOM 680 N N . GLN A 1 86 ? 12.016 14.461 -9.188 1 90.69 86 GLN A N 1
ATOM 681 C CA . GLN A 1 86 ? 12.305 15.789 -9.727 1 90.69 86 GLN A CA 1
ATOM 682 C C . GLN A 1 86 ? 13.625 16.328 -9.18 1 90.69 86 GLN A C 1
ATOM 684 O O . GLN A 1 86 ? 13.797 16.453 -7.969 1 90.69 86 GLN A O 1
ATOM 689 N N . HIS A 1 87 ? 14.57 16.719 -10.086 1 89.5 87 HIS A N 1
ATOM 690 C CA . HIS A 1 87 ? 15.859 17.281 -9.695 1 89.5 87 HIS A CA 1
ATOM 691 C C . HIS A 1 87 ? 16.516 16.422 -8.617 1 89.5 87 HIS A C 1
ATOM 693 O O . HIS A 1 87 ? 16.953 16.938 -7.586 1 89.5 87 HIS A O 1
ATOM 699 N N . GLU A 1 88 ? 16.562 15.125 -8.68 1 88 88 GLU A N 1
ATOM 700 C CA . GLU A 1 88 ? 17.25 14.164 -7.824 1 88 88 GLU A CA 1
ATOM 701 C C . GLU A 1 88 ? 16.5 13.977 -6.5 1 88 88 GLU A C 1
ATOM 703 O O . GLU A 1 88 ? 17.047 13.414 -5.551 1 88 88 GLU A O 1
ATOM 708 N N . GLN A 1 89 ? 15.305 14.555 -6.445 1 93.88 89 GLN A N 1
ATOM 709 C CA . GLN A 1 89 ? 14.469 14.352 -5.266 1 93.88 89 GLN A CA 1
ATOM 710 C C . GLN A 1 89 ? 13.289 13.445 -5.582 1 93.88 89 GLN A C 1
ATOM 712 O O . GLN A 1 89 ? 12.773 13.453 -6.699 1 93.88 89 GLN A O 1
ATOM 717 N N . VAL A 1 90 ? 12.977 12.703 -4.613 1 96.69 90 VAL A N 1
ATOM 718 C CA . VAL A 1 90 ? 11.75 11.914 -4.707 1 96.69 90 VAL A CA 1
ATOM 719 C C . VAL A 1 90 ? 10.586 12.695 -4.105 1 96.69 90 VAL A C 1
ATOM 721 O O . VAL A 1 90 ? 10.648 13.133 -2.955 1 96.69 90 VAL A O 1
ATOM 724 N N . ILE A 1 91 ? 9.539 12.922 -4.867 1 97.44 91 ILE A N 1
ATOM 725 C CA . ILE A 1 91 ? 8.383 13.719 -4.461 1 97.44 91 ILE A CA 1
ATOM 726 C C . ILE A 1 91 ? 7.156 12.82 -4.348 1 97.44 91 ILE A C 1
ATOM 728 O O . ILE A 1 91 ? 6.91 11.977 -5.219 1 97.44 91 ILE A O 1
ATOM 732 N N . VAL A 1 92 ? 6.422 12.977 -3.26 1 98.12 92 VAL A N 1
ATOM 733 C CA . VAL A 1 92 ? 5.164 12.266 -3.043 1 98.12 92 VAL A CA 1
ATOM 734 C C . VAL A 1 92 ? 3.99 13.234 -3.213 1 98.12 92 VAL A C 1
ATOM 736 O O . VAL A 1 92 ? 3.902 14.242 -2.51 1 98.12 92 VAL A O 1
ATOM 739 N N . ASP A 1 93 ? 3.088 12.922 -4.117 1 98.44 93 ASP A N 1
ATOM 740 C CA . ASP A 1 93 ? 1.835 13.656 -4.277 1 98.44 93 ASP A CA 1
ATOM 741 C C . ASP A 1 93 ? 0.698 12.969 -3.523 1 98.44 93 ASP A C 1
ATOM 743 O O . ASP A 1 93 ? 0.407 11.789 -3.766 1 98.44 93 ASP A O 1
ATOM 747 N N . ILE A 1 94 ? 0.059 13.688 -2.652 1 97.88 94 ILE A N 1
ATOM 748 C CA . ILE A 1 94 ? -1.01 13.141 -1.827 1 97.88 94 ILE A CA 1
ATOM 749 C C . ILE A 1 94 ? -2.336 13.797 -2.189 1 97.88 94 ILE A C 1
ATOM 751 O O . ILE A 1 94 ? -2.426 15.031 -2.254 1 97.88 94 ILE A O 1
ATOM 755 N N . THR A 1 95 ? -3.338 12.984 -2.496 1 98.19 95 THR A N 1
ATOM 756 C CA . THR A 1 95 ? -4.707 13.43 -2.73 1 98.19 95 THR A CA 1
ATOM 757 C C . THR A 1 95 ? -5.668 12.766 -1.75 1 98.19 95 THR A C 1
ATOM 759 O O . THR A 1 95 ? -5.562 11.562 -1.484 1 98.19 95 THR A O 1
ATOM 762 N N . GLY A 1 96 ? -6.578 13.547 -1.197 1 97.56 96 GLY A N 1
ATOM 763 C CA . GLY A 1 96 ? -7.57 13.016 -0.279 1 97.56 96 GLY A CA 1
ATOM 764 C C . GLY A 1 96 ? -8.469 14.086 0.314 1 97.56 96 GLY A C 1
ATOM 765 O O . GLY A 1 96 ? -8.773 15.078 -0.343 1 97.56 96 GLY A O 1
ATOM 766 N N . TYR A 1 97 ? -8.953 13.773 1.516 1 96.56 97 TYR A N 1
ATOM 767 C CA . TYR A 1 97 ? -9.805 14.734 2.203 1 96.56 97 TYR A CA 1
ATOM 768 C C . TYR A 1 97 ? -9.688 14.578 3.715 1 96.56 97 TYR A C 1
ATOM 770 O O . TYR A 1 97 ? -9.234 13.547 4.207 1 96.56 97 TYR A O 1
ATOM 778 N N . TYR A 1 98 ? -10.047 15.727 4.336 1 94.69 98 TYR A N 1
ATOM 779 C CA . TYR A 1 98 ? -10.109 15.711 5.793 1 94.69 98 TYR A CA 1
ATOM 780 C C . TYR A 1 98 ? -11.266 14.844 6.273 1 94.69 98 TYR A C 1
ATOM 782 O O . TYR A 1 98 ? -12.406 15 5.824 1 94.69 98 TYR A O 1
ATOM 790 N N . ALA A 1 99 ? -10.977 14.031 7.203 1 92.75 99 ALA A N 1
ATOM 791 C CA . ALA A 1 99 ? -11.961 13.047 7.645 1 92.75 99 ALA A CA 1
ATOM 792 C C . ALA A 1 99 ? -13.164 13.719 8.297 1 92.75 99 ALA A C 1
ATOM 794 O O . ALA A 1 99 ? -14.297 13.258 8.141 1 92.75 99 ALA A O 1
ATOM 795 N N . HIS A 1 100 ? -12.961 14.867 8.953 1 90.06 100 HIS A N 1
ATOM 796 C CA . HIS A 1 100 ? -14.008 15.445 9.789 1 90.06 100 HIS A CA 1
ATOM 797 C C . HIS A 1 100 ? -15.023 16.219 8.945 1 90.06 100 HIS A C 1
ATOM 799 O O . HIS A 1 100 ? -16.203 16.312 9.312 1 90.06 100 HIS A O 1
ATOM 805 N N . ASN A 1 101 ? -14.609 16.828 7.793 1 90.94 101 ASN A N 1
ATOM 806 C CA . ASN A 1 101 ? -15.555 17.672 7.066 1 90.94 101 ASN A CA 1
ATOM 807 C C . ASN A 1 101 ? -15.477 17.422 5.562 1 90.94 101 ASN A C 1
ATOM 809 O O . ASN A 1 101 ? -16.062 18.172 4.781 1 90.94 101 ASN A O 1
ATOM 813 N N . GLN A 1 102 ? -14.633 16.531 5.086 1 93.5 102 GLN A N 1
ATOM 814 C CA . GLN A 1 102 ? -14.516 16.078 3.703 1 93.5 102 GLN A CA 1
ATOM 815 C C . GLN A 1 102 ? -13.93 17.188 2.818 1 93.5 102 GLN A C 1
ATOM 817 O O . GLN A 1 102 ? -14.109 17.156 1.599 1 93.5 102 GLN A O 1
ATOM 822 N N . GLN A 1 103 ? -13.312 18.141 3.492 1 93.19 103 GLN A N 1
ATOM 823 C CA . GLN A 1 103 ? -12.594 19.141 2.723 1 93.19 103 GLN A CA 1
ATOM 824 C C . GLN A 1 103 ? -11.406 18.531 1.989 1 93.19 103 GLN A C 1
ATOM 826 O O . GLN A 1 103 ? -10.609 17.797 2.588 1 93.19 103 GLN A O 1
ATOM 831 N N . PRO A 1 104 ? -11.336 18.828 0.676 1 95.06 104 PRO A N 1
ATOM 832 C CA . PRO A 1 104 ? -10.219 18.266 -0.084 1 95.06 104 PRO A CA 1
ATOM 833 C C . PRO A 1 104 ? -8.859 18.719 0.431 1 95.06 104 PRO A C 1
ATOM 835 O O . PRO A 1 104 ? -8.711 19.875 0.848 1 95.06 104 PRO A O 1
ATOM 838 N N . ILE A 1 105 ? -7.918 17.828 0.453 1 93.56 105 ILE A N 1
ATOM 839 C CA . ILE A 1 105 ? -6.531 18.125 0.802 1 93.56 105 ILE A CA 1
ATOM 840 C C . ILE A 1 105 ? -5.602 17.531 -0.256 1 93.56 105 ILE A C 1
ATOM 842 O O . ILE A 1 105 ? -5.613 16.328 -0.503 1 93.56 105 ILE A O 1
ATOM 846 N N . ASN A 1 106 ? -4.844 18.375 -0.941 1 96.69 106 ASN A N 1
ATOM 847 C CA . ASN A 1 106 ? -3.865 17.969 -1.947 1 96.69 106 ASN A CA 1
ATOM 848 C C . ASN A 1 106 ? -2.537 18.703 -1.758 1 96.69 106 ASN A C 1
ATOM 850 O O . ASN A 1 106 ? -2.508 19.922 -1.628 1 96.69 106 ASN A O 1
ATOM 854 N N . PHE A 1 107 ? -1.515 17.953 -1.631 1 96.38 107 PHE A N 1
ATOM 855 C CA . PHE A 1 107 ? -0.209 18.594 -1.521 1 96.38 107 PHE A CA 1
ATOM 856 C C . PHE A 1 107 ? 0.903 17.625 -1.897 1 96.38 107 PHE A C 1
ATOM 858 O O . PHE A 1 107 ? 0.654 16.438 -2.096 1 96.38 107 PHE A O 1
ATOM 865 N N . SER A 1 108 ? 2.1 18.172 -2.051 1 97.38 108 SER A N 1
ATOM 866 C CA . SER A 1 108 ? 3.299 17.406 -2.379 1 97.38 108 SER A CA 1
ATOM 867 C C . SER A 1 108 ? 4.371 17.562 -1.306 1 97.38 108 SER A C 1
ATOM 869 O O . SER A 1 108 ? 4.52 18.656 -0.732 1 97.38 108 SER A O 1
ATOM 871 N N . LEU A 1 109 ? 5.117 16.5 -1.074 1 97.19 109 LEU A N 1
ATOM 872 C CA . LEU A 1 109 ? 6.207 16.531 -0.104 1 97.19 109 LEU A CA 1
ATOM 873 C C . LEU A 1 109 ? 7.445 15.836 -0.663 1 97.19 109 LEU A C 1
ATOM 875 O O . LEU A 1 109 ? 7.348 14.742 -1.229 1 97.19 109 LEU A O 1
ATOM 879 N N . PRO A 1 110 ? 8.586 16.453 -0.52 1 95.62 110 PRO A N 1
ATOM 880 C CA . PRO A 1 110 ? 9.82 15.703 -0.786 1 95.62 110 PRO A CA 1
ATOM 881 C C . PRO A 1 110 ? 10.148 14.703 0.315 1 95.62 110 PRO A C 1
ATOM 883 O O . PRO A 1 110 ? 9.906 14.969 1.494 1 95.62 110 PRO A O 1
ATOM 886 N N . VAL A 1 111 ? 10.68 13.539 -0.146 1 95.38 111 VAL A N 1
ATOM 887 C CA . VAL A 1 111 ? 11.031 12.562 0.873 1 95.38 111 VAL A CA 1
ATOM 888 C C . VAL A 1 111 ? 12.531 12.25 0.792 1 95.38 111 VAL A C 1
ATOM 890 O O . VAL A 1 111 ? 12.984 11.242 1.337 1 95.38 111 VAL A O 1
ATOM 893 N N . THR A 1 112 ? 13.352 12.969 -0.024 1 90.5 112 THR A N 1
ATOM 894 C CA . THR A 1 112 ? 14.805 12.953 -0.069 1 90.5 112 THR A CA 1
ATOM 895 C C . THR A 1 112 ? 15.367 14.375 0.041 1 90.5 112 THR A C 1
ATOM 897 O O . THR A 1 112 ? 14.672 15.344 -0.264 1 90.5 112 THR A O 1
ATOM 900 N N . MET B 1 1 ? 14.234 -42.906 -35.312 1 30.33 1 MET B N 1
ATOM 901 C CA . MET B 1 1 ? 13.133 -42.625 -34.375 1 30.33 1 MET B CA 1
ATOM 902 C C . MET B 1 1 ? 13.492 -41.5 -33.438 1 30.33 1 MET B C 1
ATOM 904 O O . MET B 1 1 ? 14.391 -41.656 -32.594 1 30.33 1 MET B O 1
ATOM 908 N N . ASN B 1 2 ? 13.672 -40.219 -33.875 1 33.19 2 ASN B N 1
ATOM 909 C CA . ASN B 1 2 ? 14.133 -38.969 -33.281 1 33.19 2 ASN B CA 1
ATOM 910 C C . ASN B 1 2 ? 13.258 -38.562 -32.094 1 33.19 2 ASN B C 1
ATOM 912 O O . ASN B 1 2 ? 12.055 -38.375 -32.25 1 33.19 2 ASN B O 1
ATOM 916 N N . TYR B 1 3 ? 13.508 -39.094 -30.891 1 38.28 3 TYR B N 1
ATOM 917 C CA . TYR B 1 3 ? 12.859 -38.75 -29.625 1 38.28 3 TYR B CA 1
ATOM 918 C C . TYR B 1 3 ? 12.805 -37.25 -29.438 1 38.28 3 TYR B C 1
ATOM 920 O O . TYR B 1 3 ? 13.836 -36.562 -29.516 1 38.28 3 TYR B O 1
ATOM 928 N N . LEU B 1 4 ? 11.953 -36.531 -30.141 1 37.97 4 LEU B N 1
ATOM 929 C CA . LEU B 1 4 ? 11.68 -35.125 -29.828 1 37.97 4 LEU B CA 1
ATOM 930 C C . LEU B 1 4 ? 11.555 -34.938 -28.328 1 37.97 4 LEU B C 1
ATOM 932 O O . LEU B 1 4 ? 10.703 -35.562 -27.672 1 37.97 4 LEU B O 1
ATOM 936 N N . GLY B 1 5 ? 12.641 -34.938 -27.625 1 37.66 5 GLY B N 1
ATOM 937 C CA . GLY B 1 5 ? 12.719 -34.562 -26.219 1 37.66 5 GLY B CA 1
ATOM 938 C C . GLY B 1 5 ? 11.812 -33.406 -25.859 1 37.66 5 GLY B C 1
ATOM 939 O O . GLY B 1 5 ? 11.844 -32.375 -26.516 1 37.66 5 GLY B O 1
ATOM 940 N N . MET B 1 6 ? 10.562 -33.594 -25.453 1 40.12 6 MET B N 1
ATOM 941 C CA . MET B 1 6 ? 9.711 -32.562 -24.844 1 40.12 6 MET B CA 1
ATOM 942 C C . MET B 1 6 ? 10.531 -31.609 -24 1 40.12 6 MET B C 1
ATOM 944 O O . MET B 1 6 ? 11.336 -32.031 -23.172 1 40.12 6 MET B O 1
ATOM 948 N N . ASN B 1 7 ? 11 -30.5 -24.438 1 42.81 7 ASN B N 1
ATOM 949 C CA . ASN B 1 7 ? 11.75 -29.469 -23.734 1 42.81 7 ASN B CA 1
ATOM 950 C C . ASN B 1 7 ? 11.164 -29.203 -22.344 1 42.81 7 ASN B C 1
ATOM 952 O O . ASN B 1 7 ? 10.055 -28.672 -22.234 1 42.81 7 ASN B O 1
ATOM 956 N N . ALA B 1 8 ? 11.289 -29.953 -21.203 1 48.91 8 ALA B N 1
ATOM 957 C CA . ALA B 1 8 ? 11.102 -29.906 -19.766 1 48.91 8 ALA B CA 1
ATOM 958 C C . ALA B 1 8 ? 11.203 -28.484 -19.234 1 48.91 8 ALA B C 1
ATOM 960 O O . ALA B 1 8 ? 10.562 -28.125 -18.234 1 48.91 8 ALA B O 1
ATOM 961 N N . GLN B 1 9 ? 12.039 -27.641 -19.734 1 49.59 9 GLN B N 1
ATOM 962 C CA . GLN B 1 9 ? 12.266 -26.281 -19.25 1 49.59 9 GLN B CA 1
ATOM 963 C C . GLN B 1 9 ? 11.008 -25.438 -19.406 1 49.59 9 GLN B C 1
ATOM 965 O O . GLN B 1 9 ? 10.672 -24.656 -18.5 1 49.59 9 GLN B O 1
ATOM 970 N N . THR B 1 10 ? 10.336 -25.547 -20.562 1 54.5 10 THR B N 1
ATOM 971 C CA . THR B 1 10 ? 9.141 -24.734 -20.781 1 54.5 10 THR B CA 1
ATOM 972 C C . THR B 1 10 ? 8 -25.188 -19.875 1 54.5 10 THR B C 1
ATOM 974 O O . THR B 1 10 ? 7.242 -24.375 -19.375 1 54.5 10 THR B O 1
ATOM 977 N N . GLY B 1 11 ? 7.875 -26.453 -19.656 1 54.5 11 GLY B N 1
ATOM 978 C CA . GLY B 1 11 ? 6.832 -26.984 -18.797 1 54.5 11 GLY B CA 1
ATOM 979 C C . GLY B 1 11 ? 7 -26.594 -17.344 1 54.5 11 GLY B C 1
ATOM 980 O O . GLY B 1 11 ? 6.02 -26.281 -16.656 1 54.5 11 GLY B O 1
ATOM 981 N N . GLU B 1 12 ? 8.25 -26.688 -16.922 1 55.31 12 GLU B N 1
ATOM 982 C CA . GLU B 1 12 ? 8.547 -26.344 -15.531 1 55.31 12 GLU B CA 1
ATOM 983 C C . GLU B 1 12 ? 8.195 -24.875 -15.258 1 55.31 12 GLU B C 1
ATOM 985 O O . GLU B 1 12 ? 7.648 -24.547 -14.203 1 55.31 12 GLU B O 1
ATOM 990 N N . HIS B 1 13 ? 8.477 -24.047 -16.281 1 62.41 13 HIS B N 1
ATOM 991 C CA . HIS B 1 13 ? 8.219 -22.609 -16.109 1 62.41 13 HIS B CA 1
ATOM 992 C C . HIS B 1 13 ? 6.723 -22.328 -16.047 1 62.41 13 HIS B C 1
ATOM 994 O O . HIS B 1 13 ? 6.27 -21.562 -15.195 1 62.41 13 HIS B O 1
ATOM 1000 N N . ILE B 1 14 ? 5.996 -23.016 -16.953 1 61.81 14 ILE B N 1
ATOM 1001 C CA . ILE B 1 14 ? 4.551 -22.812 -16.984 1 61.81 14 ILE B CA 1
ATOM 1002 C C . ILE B 1 14 ? 3.93 -23.297 -15.68 1 61.81 14 ILE B C 1
ATOM 1004 O O . ILE B 1 14 ? 3.07 -22.641 -15.109 1 61.81 14 ILE B O 1
ATOM 1008 N N . THR B 1 15 ? 4.578 -24.328 -15.172 1 75.19 15 THR B N 1
ATOM 1009 C CA . THR B 1 15 ? 4.059 -24.906 -13.938 1 75.19 15 THR B CA 1
ATOM 1010 C C . THR B 1 15 ? 4.371 -24.016 -12.742 1 75.19 15 THR B C 1
ATOM 1012 O O . THR B 1 15 ? 3.525 -23.812 -11.875 1 75.19 15 THR B O 1
ATOM 1015 N N . ASP B 1 16 ? 5.445 -23.297 -12.898 1 83.56 16 ASP B N 1
ATOM 1016 C CA . ASP B 1 16 ? 5.859 -22.484 -11.766 1 83.56 16 ASP B CA 1
ATOM 1017 C C . ASP B 1 16 ? 5 -21.219 -11.656 1 83.56 16 ASP B C 1
ATOM 1019 O O . ASP B 1 16 ? 4.59 -20.844 -10.562 1 83.56 16 ASP B O 1
ATOM 1023 N N . ILE B 1 17 ? 4.645 -20.703 -12.844 1 86.12 17 ILE B N 1
ATOM 1024 C CA . ILE B 1 17 ? 3.84 -19.484 -12.859 1 86.12 17 ILE B CA 1
ATOM 1025 C C . ILE B 1 17 ? 2.416 -19.812 -12.406 1 86.12 17 ILE B C 1
ATOM 1027 O O . ILE B 1 17 ? 1.784 -19 -11.719 1 86.12 17 ILE B O 1
ATOM 1031 N N . GLU B 1 18 ? 1.952 -20.953 -12.773 1 90.62 18 GLU B N 1
ATOM 1032 C CA . GLU B 1 18 ? 0.618 -21.359 -12.352 1 90.62 18 GLU B CA 1
ATOM 1033 C C . GLU B 1 18 ? 0.558 -21.562 -10.836 1 90.62 18 GLU B C 1
ATOM 1035 O O . GLU B 1 18 ? -0.446 -21.234 -10.203 1 90.62 18 GLU B O 1
ATOM 1040 N N . HIS B 1 19 ? 1.602 -22.047 -10.305 1 93.75 19 HIS B N 1
ATOM 1041 C CA . HIS B 1 19 ? 1.673 -22.219 -8.859 1 93.75 19 HIS B CA 1
ATOM 1042 C C . HIS B 1 19 ? 1.657 -20.875 -8.141 1 93.75 19 HIS B C 1
ATOM 1044 O O . HIS B 1 19 ? 0.997 -20.734 -7.109 1 93.75 19 HIS B O 1
ATOM 1050 N N . VAL B 1 20 ? 2.307 -19.922 -8.75 1 95 20 VAL B N 1
ATOM 1051 C CA . VAL B 1 20 ? 2.354 -18.594 -8.172 1 95 20 VAL B CA 1
ATOM 1052 C C . VAL B 1 20 ? 0.969 -17.953 -8.234 1 95 20 VAL B C 1
ATOM 1054 O O . VAL B 1 20 ? 0.498 -17.375 -7.254 1 95 20 VAL B O 1
ATOM 1057 N N . ARG B 1 21 ? 0.346 -18.078 -9.328 1 94.75 21 ARG B N 1
ATOM 1058 C CA . ARG B 1 21 ? -0.999 -17.547 -9.5 1 94.75 21 ARG B CA 1
ATOM 1059 C C . ARG B 1 21 ? -1.966 -18.141 -8.484 1 94.75 21 ARG B C 1
ATOM 1061 O O . ARG B 1 21 ? -2.766 -17.422 -7.879 1 94.75 21 ARG B O 1
ATOM 1068 N N . GLN B 1 22 ? -1.855 -19.406 -8.328 1 96.31 22 GLN B N 1
ATOM 1069 C CA . GLN B 1 22 ? -2.719 -20.109 -7.379 1 96.31 22 GLN B CA 1
ATOM 1070 C C . GLN B 1 22 ? -2.424 -19.672 -5.945 1 96.31 22 GLN B C 1
ATOM 1072 O O . GLN B 1 22 ? -3.34 -19.516 -5.137 1 96.31 22 GLN B O 1
ATOM 1077 N N . SER B 1 23 ? -1.16 -19.516 -5.664 1 97.44 23 SER B N 1
ATOM 1078 C CA . SER B 1 23 ? -0.754 -19.031 -4.344 1 97.44 23 SER B CA 1
ATOM 1079 C C . SER B 1 23 ? -1.367 -17.672 -4.031 1 97.44 23 SER B C 1
ATOM 1081 O O . SER B 1 23 ? -1.949 -17.484 -2.963 1 97.44 23 SER B O 1
ATOM 1083 N N . ILE B 1 24 ? -1.27 -16.719 -5.012 1 98 24 ILE B N 1
ATOM 1084 C CA . ILE B 1 24 ? -1.763 -15.359 -4.812 1 98 24 ILE B CA 1
ATOM 1085 C C . ILE B 1 24 ? -3.285 -15.383 -4.688 1 98 24 ILE B C 1
ATOM 1087 O O . ILE B 1 24 ? -3.854 -14.68 -3.846 1 98 24 ILE B O 1
ATOM 1091 N N . LYS B 1 25 ? -3.924 -16.203 -5.457 1 97.94 25 LYS B N 1
ATOM 1092 C CA . LYS B 1 25 ? -5.367 -16.375 -5.332 1 97.94 25 LYS B CA 1
ATOM 1093 C C . LYS B 1 25 ? -5.75 -16.828 -3.926 1 97.94 25 LYS B C 1
ATOM 1095 O O . LYS B 1 25 ? -6.68 -16.281 -3.324 1 97.94 25 LYS B O 1
ATOM 1100 N N . ASP B 1 26 ? -5.035 -17.797 -3.461 1 98.12 26 ASP B N 1
ATOM 1101 C CA . ASP B 1 26 ? -5.281 -18.312 -2.119 1 98.12 26 ASP B CA 1
ATOM 1102 C C . ASP B 1 26 ? -5.051 -17.234 -1.062 1 98.12 26 ASP B C 1
ATOM 1104 O O . ASP B 1 26 ? -5.863 -17.078 -0.15 1 98.12 26 ASP B O 1
ATOM 1108 N N . ILE B 1 27 ? -3.967 -16.5 -1.177 1 98.56 27 ILE B N 1
ATOM 1109 C CA . ILE B 1 27 ? -3.623 -15.43 -0.245 1 98.56 27 ILE B CA 1
ATOM 1110 C C . ILE B 1 27 ? -4.75 -14.398 -0.205 1 98.56 27 ILE B C 1
ATOM 1112 O O . ILE B 1 27 ? -5.207 -14.016 0.873 1 98.56 27 ILE B O 1
ATOM 1116 N N . PHE B 1 28 ? -5.238 -13.977 -1.394 1 98.31 28 PHE B N 1
ATOM 1117 C CA . PHE B 1 28 ? -6.25 -12.93 -1.494 1 98.31 28 PHE B CA 1
ATOM 1118 C C . PHE B 1 28 ? -7.57 -13.391 -0.89 1 98.31 28 PHE B C 1
ATOM 1120 O O . PHE B 1 28 ? -8.289 -12.602 -0.275 1 98.31 28 PHE B O 1
ATOM 1127 N N . ASN B 1 29 ? -7.809 -14.711 -0.953 1 96.69 29 ASN B N 1
ATOM 1128 C CA . ASN B 1 29 ? -9.109 -15.227 -0.544 1 96.69 29 ASN B CA 1
ATOM 1129 C C . ASN B 1 29 ? -9.078 -15.75 0.887 1 96.69 29 ASN B C 1
ATOM 1131 O O . ASN B 1 29 ? -10.086 -16.25 1.39 1 96.69 29 ASN B O 1
ATOM 1135 N N . THR B 1 30 ? -7.984 -15.633 1.591 1 98.12 30 THR B N 1
ATOM 1136 C CA . THR B 1 30 ? -7.883 -16.047 2.988 1 98.12 30 THR B CA 1
ATOM 1137 C C . THR B 1 30 ? -7.895 -14.82 3.906 1 98.12 30 THR B C 1
ATOM 1139 O O . THR B 1 30 ? -6.906 -14.094 3.99 1 98.12 30 THR B O 1
ATOM 1142 N N . PRO B 1 31 ? -9.008 -14.703 4.578 1 97.5 31 PRO B N 1
ATOM 1143 C CA . PRO B 1 31 ? -9.047 -13.586 5.523 1 97.5 31 PRO B CA 1
ATOM 1144 C C . PRO B 1 31 ? -8.023 -13.727 6.645 1 97.5 31 PRO B C 1
ATOM 1146 O O . PRO B 1 31 ? -7.855 -14.812 7.199 1 97.5 31 PRO B O 1
ATOM 1149 N N . ILE B 1 32 ? -7.344 -12.625 6.93 1 97.38 32 ILE B N 1
ATOM 1150 C CA . ILE B 1 32 ? -6.414 -12.625 8.055 1 97.38 32 ILE B CA 1
ATOM 1151 C C . ILE B 1 32 ? -7.148 -13.008 9.336 1 97.38 32 ILE B C 1
ATOM 1153 O O . ILE B 1 32 ? -8.266 -12.547 9.578 1 97.38 32 ILE B O 1
ATOM 1157 N N . GLY B 1 33 ? -6.562 -13.852 10.117 1 96.75 33 GLY B N 1
ATOM 1158 C CA . GLY B 1 33 ? -7.156 -14.289 11.367 1 96.75 33 GLY B CA 1
ATOM 1159 C C . GLY B 1 33 ? -7.961 -15.57 11.234 1 96.75 33 GLY B C 1
ATOM 1160 O O . GLY B 1 33 ? -8.312 -16.203 12.234 1 96.75 33 GLY B O 1
ATOM 1161 N N . SER B 1 34 ? -8.203 -16.031 10.047 1 97.38 34 SER B N 1
ATOM 1162 C CA . SER B 1 34 ? -9.117 -17.141 9.82 1 97.38 34 SER B CA 1
ATOM 1163 C C . SER B 1 34 ? -8.422 -18.484 10.047 1 97.38 34 SER B C 1
ATOM 1165 O O . SER B 1 34 ? -9.078 -19.516 10.211 1 97.38 34 SER B O 1
ATOM 1167 N N . ARG B 1 35 ? -7.133 -18.484 9.898 1 96.38 35 ARG B N 1
ATOM 1168 C CA . ARG B 1 35 ? -6.383 -19.719 10.133 1 96.38 35 ARG B CA 1
ATOM 1169 C C . ARG B 1 35 ? -5.801 -19.75 11.539 1 96.38 35 ARG B C 1
ATOM 1171 O O . ARG B 1 35 ? -5.043 -18.859 11.922 1 96.38 35 ARG B O 1
ATOM 1178 N N . LEU B 1 36 ? -6.047 -20.703 12.312 1 95.81 36 LEU B N 1
ATOM 1179 C CA . LEU B 1 36 ? -5.703 -20.797 13.727 1 95.81 36 LEU B CA 1
ATOM 1180 C C . LEU B 1 36 ? -4.195 -20.891 13.914 1 95.81 36 LEU B C 1
ATOM 1182 O O . LEU B 1 36 ? -3.623 -20.188 14.742 1 95.81 36 LEU B O 1
ATOM 1186 N N . MET B 1 37 ? -3.484 -21.766 13.227 1 96.88 37 MET B N 1
ATOM 1187 C CA . MET B 1 37 ? -2.051 -22 13.398 1 96.88 37 MET B CA 1
ATOM 1188 C C . MET B 1 37 ? -1.24 -20.969 12.617 1 96.88 37 MET B C 1
ATOM 1190 O O . MET B 1 37 ? -0.01 -20.953 12.695 1 96.88 37 MET B O 1
ATOM 1194 N N . ARG B 1 38 ? -1.897 -20.172 11.805 1 96.06 38 ARG B N 1
ATOM 1195 C CA . ARG B 1 38 ? -1.267 -19.125 11 1 96.06 38 ARG B CA 1
ATOM 1196 C C . ARG B 1 38 ? -2.174 -17.906 10.875 1 96.06 38 ARG B C 1
ATOM 1198 O O . ARG B 1 38 ? -2.576 -17.547 9.773 1 96.06 38 ARG B O 1
ATOM 1205 N N . ARG B 1 39 ? -2.373 -17.203 11.875 1 97 39 ARG B N 1
ATOM 1206 C CA . ARG B 1 39 ? -3.406 -16.172 11.984 1 97 39 ARG B CA 1
ATOM 1207 C C . ARG B 1 39 ? -3.037 -14.945 11.172 1 97 39 ARG B C 1
ATOM 1209 O O . ARG B 1 39 ? -3.902 -14.133 10.836 1 97 39 ARG B O 1
ATOM 1216 N N . GLU B 1 40 ? -1.741 -14.781 10.852 1 96.81 40 GLU B N 1
ATOM 1217 C CA . GLU B 1 40 ? -1.304 -13.594 10.117 1 96.81 40 GLU B CA 1
ATOM 1218 C C . GLU B 1 40 ? -1.394 -13.812 8.609 1 96.81 40 GLU B C 1
ATOM 1220 O O . GLU B 1 40 ? -1.308 -12.859 7.836 1 96.81 40 GLU B O 1
ATOM 1225 N N . TYR B 1 41 ? -1.596 -15.086 8.219 1 98.19 41 TYR B N 1
ATOM 1226 C CA . TYR B 1 41 ? -1.597 -15.445 6.805 1 98.19 41 TYR B CA 1
ATOM 1227 C C . TYR B 1 41 ? -2.846 -14.914 6.113 1 98.19 41 TYR B C 1
ATOM 1229 O O . TYR B 1 41 ? -3.943 -14.961 6.672 1 98.19 41 TYR B O 1
ATOM 1237 N N . GLY B 1 42 ? -2.723 -14.398 4.891 1 98.31 42 GLY B N 1
ATOM 1238 C CA . GLY B 1 42 ? -3.848 -13.977 4.074 1 98.31 42 GLY B CA 1
ATOM 1239 C C . GLY B 1 42 ? -3.838 -12.484 3.777 1 98.31 42 GLY B C 1
ATOM 1240 O O . GLY B 1 42 ? -2.775 -11.898 3.559 1 98.31 42 GLY B O 1
ATOM 1241 N N . SER B 1 43 ? -5.023 -11.93 3.598 1 98.38 43 SER B N 1
ATOM 1242 C CA . SER B 1 43 ? -5.121 -10.523 3.205 1 98.38 43 SER B CA 1
ATOM 1243 C C . SER B 1 43 ? -6.305 -9.844 3.887 1 98.38 43 SER B C 1
ATOM 1245 O O . SER B 1 43 ? -7.18 -10.516 4.441 1 98.38 43 SER B O 1
ATOM 1247 N N . LEU B 1 44 ? -6.297 -8.555 3.867 1 97.12 44 LEU B N 1
ATOM 1248 C CA . LEU B 1 44 ? -7.355 -7.738 4.449 1 97.12 44 LEU B CA 1
ATOM 1249 C C . LEU B 1 44 ? -8.484 -7.512 3.445 1 97.12 44 LEU B C 1
ATOM 1251 O O . LEU B 1 44 ? -9.422 -6.758 3.719 1 97.12 44 LEU B O 1
ATOM 1255 N N . LEU B 1 45 ? -8.484 -8.094 2.256 1 97.38 45 LEU B N 1
ATOM 1256 C CA . LEU B 1 45 ? -9.359 -7.754 1.14 1 97.38 45 LEU B CA 1
ATOM 1257 C C . LEU B 1 45 ? -10.82 -7.965 1.512 1 97.38 45 LEU B C 1
ATOM 1259 O O . LEU B 1 45 ? -11.672 -7.133 1.191 1 97.38 45 LEU B O 1
ATOM 1263 N N . ALA B 1 46 ? -11.094 -9.039 2.201 1 94 46 ALA B N 1
ATOM 1264 C CA . ALA B 1 46 ? -12.469 -9.352 2.574 1 94 46 ALA B CA 1
ATOM 1265 C C . ALA B 1 46 ? -13.055 -8.266 3.475 1 94 46 ALA B C 1
ATOM 1267 O O . ALA B 1 46 ? -14.25 -7.973 3.408 1 94 46 ALA B O 1
ATOM 1268 N N . ASP B 1 47 ? -12.258 -7.648 4.254 1 95 47 ASP B N 1
ATOM 1269 C CA . ASP B 1 47 ? -12.695 -6.621 5.191 1 95 47 ASP B CA 1
ATOM 1270 C C . ASP B 1 47 ? -12.93 -5.293 4.477 1 95 47 ASP B C 1
ATOM 1272 O O . ASP B 1 47 ? -13.625 -4.418 4.996 1 95 47 ASP B O 1
ATOM 1276 N N . LEU B 1 48 ? -12.328 -5.137 3.348 1 95.81 48 LEU B N 1
ATOM 1277 C CA . LEU B 1 48 ? -12.328 -3.842 2.676 1 95.81 48 LEU B CA 1
ATOM 1278 C C . LEU B 1 48 ? -13.445 -3.77 1.6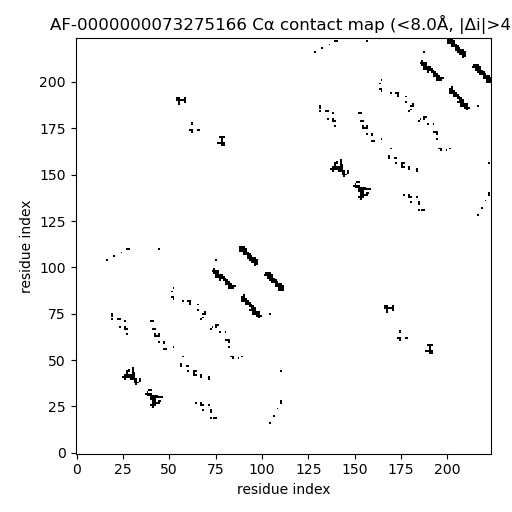36 1 95.81 48 LEU B C 1
ATOM 1280 O O . LEU B 1 48 ? -13.914 -2.682 1.298 1 95.81 48 LEU B O 1
ATOM 1284 N N . ILE B 1 49 ? -13.828 -4.855 1.13 1 92.62 49 ILE B N 1
ATOM 1285 C CA . ILE B 1 49 ? -14.781 -4.855 0.027 1 92.62 49 ILE B CA 1
ATOM 1286 C C . ILE B 1 49 ? -16.203 -4.969 0.574 1 92.62 49 ILE B C 1
ATOM 1288 O O . ILE B 1 49 ? -16.625 -6.043 1.011 1 92.62 49 ILE B O 1
ATOM 1292 N N . ASP B 1 50 ? -16.922 -3.928 0.622 1 86.31 50 ASP B N 1
ATOM 1293 C CA . ASP B 1 50 ? -18.281 -3.945 1.143 1 86.31 50 ASP B CA 1
ATOM 1294 C C . ASP B 1 50 ? -19.234 -3.25 0.183 1 86.31 50 ASP B C 1
ATOM 1296 O O . ASP B 1 50 ? -20.344 -2.873 0.572 1 86.31 50 ASP B O 1
ATOM 1300 N N . GLY B 1 51 ? -18.953 -3.053 -1.015 1 85.12 51 GLY B N 1
ATOM 1301 C CA . GLY B 1 51 ? -19.75 -2.348 -2.012 1 85.12 51 GLY B CA 1
ATOM 1302 C C . GLY B 1 51 ? -18.938 -1.889 -3.205 1 85.12 51 GLY B C 1
ATOM 1303 O O . GLY B 1 51 ? -17.828 -2.395 -3.443 1 85.12 51 GLY B O 1
ATOM 1304 N N . PRO B 1 52 ? -19.484 -0.925 -3.975 1 89.75 52 PRO B N 1
ATOM 1305 C CA . PRO B 1 52 ? -18.75 -0.43 -5.133 1 89.75 52 PRO B CA 1
ATOM 1306 C C . PRO B 1 52 ? -17.406 0.19 -4.754 1 89.75 52 PRO B C 1
ATOM 1308 O O . PRO B 1 52 ? -17.297 0.853 -3.719 1 89.75 52 PRO B O 1
ATOM 1311 N N . VAL B 1 53 ? -16.438 -0.001 -5.551 1 94.12 53 VAL B N 1
ATOM 1312 C CA . VAL B 1 53 ? -15.086 0.451 -5.262 1 94.12 53 VAL B CA 1
ATOM 1313 C C . VAL B 1 53 ? -14.961 1.943 -5.566 1 94.12 53 VAL B C 1
ATOM 1315 O O . VAL B 1 53 ? -15.094 2.361 -6.719 1 94.12 53 VAL B O 1
ATOM 1318 N N . ASN B 1 54 ? -14.758 2.719 -4.578 1 94.88 54 ASN B N 1
ATOM 1319 C CA . ASN B 1 54 ? -14.43 4.129 -4.742 1 94.88 54 ASN B CA 1
ATOM 1320 C C . ASN B 1 54 ? -12.93 4.375 -4.613 1 94.88 54 ASN B C 1
ATOM 1322 O O . ASN B 1 54 ? -12.148 3.428 -4.48 1 94.88 54 ASN B O 1
ATOM 1326 N N . ALA B 1 55 ? -12.531 5.625 -4.738 1 95.44 55 ALA B N 1
ATOM 1327 C CA . ALA B 1 55 ? -11.109 5.949 -4.789 1 95.44 55 ALA B CA 1
ATOM 1328 C C . ALA B 1 55 ? -10.414 5.578 -3.484 1 95.44 55 ALA B C 1
ATOM 1330 O O . ALA B 1 55 ? -9.289 5.074 -3.492 1 95.44 55 ALA B O 1
ATOM 1331 N N . LYS B 1 56 ? -11.047 5.844 -2.389 1 95.44 56 LYS B N 1
ATOM 1332 C CA . LYS B 1 56 ? -10.508 5.473 -1.083 1 95.44 56 LYS B CA 1
ATOM 1333 C C . LYS B 1 56 ? -10.312 3.963 -0.978 1 95.44 56 LYS B C 1
ATOM 1335 O O . LYS B 1 56 ? -9.219 3.494 -0.641 1 95.44 56 LYS B O 1
ATOM 1340 N N . MET B 1 57 ? -11.352 3.24 -1.264 1 96.25 57 MET B N 1
ATOM 1341 C CA . MET B 1 57 ? -11.32 1.783 -1.195 1 96.25 57 MET B CA 1
ATOM 1342 C C . MET B 1 57 ? -10.273 1.218 -2.152 1 96.25 57 MET B C 1
ATOM 1344 O O . MET B 1 57 ? -9.57 0.267 -1.813 1 96.2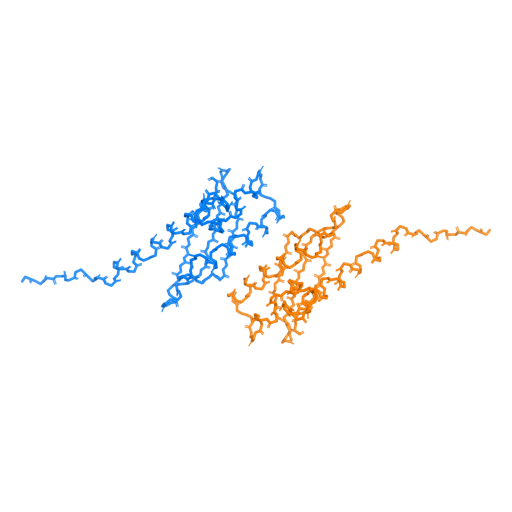5 57 MET B O 1
ATOM 1348 N N . ARG B 1 58 ? -10.172 1.818 -3.297 1 97.12 58 ARG B N 1
ATOM 1349 C CA . ARG B 1 58 ? -9.211 1.36 -4.293 1 97.12 58 ARG B CA 1
ATOM 1350 C C . ARG B 1 58 ? -7.785 1.446 -3.754 1 97.12 58 ARG B C 1
ATOM 1352 O O . ARG B 1 58 ? -7 0.512 -3.916 1 97.12 58 ARG B O 1
ATOM 1359 N N . LEU B 1 59 ? -7.477 2.557 -3.178 1 97.19 59 LEU B N 1
ATOM 1360 C CA . LEU B 1 59 ? -6.141 2.74 -2.627 1 97.19 59 LEU B CA 1
ATOM 1361 C C . LEU B 1 59 ? -5.883 1.763 -1.484 1 97.19 59 LEU B C 1
ATOM 1363 O O . LEU B 1 59 ? -4.789 1.201 -1.377 1 97.19 59 LEU B O 1
ATOM 1367 N N . GLN B 1 60 ? -6.852 1.522 -0.651 1 96.94 60 GLN B N 1
ATOM 1368 C CA . GLN B 1 60 ? -6.754 0.551 0.433 1 96.94 60 GLN B CA 1
ATOM 1369 C C . GLN B 1 60 ? -6.5 -0.853 -0.108 1 96.94 60 GLN B C 1
ATOM 1371 O O . GLN B 1 60 ? -5.641 -1.574 0.403 1 96.94 60 GLN B O 1
ATOM 1376 N N . LEU B 1 61 ? -7.254 -1.172 -1.102 1 97.75 61 LEU B N 1
ATOM 1377 C CA . LEU B 1 61 ? -7.137 -2.494 -1.707 1 97.75 61 LEU B CA 1
ATOM 1378 C C . LEU B 1 61 ? -5.762 -2.686 -2.338 1 97.75 61 LEU B C 1
ATOM 1380 O O . LEU B 1 61 ? -5.16 -3.754 -2.209 1 97.75 61 LEU B O 1
ATOM 1384 N N . MET B 1 62 ? -5.281 -1.663 -3.037 1 98.12 62 MET B N 1
ATOM 1385 C CA . MET B 1 62 ? -3.961 -1.75 -3.658 1 98.12 62 MET B CA 1
ATOM 1386 C C . MET B 1 62 ? -2.883 -1.996 -2.609 1 98.12 62 MET B C 1
ATOM 1388 O O . MET B 1 62 ? -2.018 -2.855 -2.793 1 98.12 62 MET B O 1
ATOM 1392 N N . SER B 1 63 ? -2.975 -1.265 -1.56 1 97.81 63 SER B N 1
ATOM 1393 C CA . SER B 1 63 ? -1.994 -1.416 -0.49 1 97.81 63 SER B CA 1
ATOM 1394 C C . SER B 1 63 ? -2.096 -2.791 0.163 1 97.81 63 SER B C 1
ATOM 1396 O O . SER B 1 63 ? -1.077 -3.43 0.438 1 97.81 63 SER B O 1
ATOM 1398 N N . ALA B 1 64 ? -3.289 -3.25 0.399 1 98 64 ALA B N 1
ATOM 1399 C CA . ALA B 1 64 ? -3.514 -4.559 1.01 1 98 64 ALA B CA 1
ATOM 1400 C C . ALA B 1 64 ? -2.986 -5.676 0.118 1 98 64 ALA B C 1
ATOM 1402 O O . ALA B 1 64 ? -2.348 -6.613 0.602 1 98 64 ALA B O 1
ATOM 1403 N N . CYS B 1 65 ? -3.266 -5.559 -1.206 1 98.5 65 CYS B N 1
ATOM 1404 C CA . CYS B 1 65 ? -2.77 -6.547 -2.158 1 98.5 65 CYS B CA 1
ATOM 1405 C C . CYS B 1 65 ? -1.246 -6.594 -2.15 1 98.5 65 CYS B C 1
ATOM 1407 O O . CYS B 1 65 ? -0.655 -7.672 -2.049 1 98.5 65 CYS B O 1
ATOM 1409 N N . TYR B 1 66 ? -0.65 -5.457 -2.232 1 98.25 66 TYR B N 1
ATOM 1410 C CA . TYR B 1 66 ? 0.806 -5.391 -2.273 1 98.25 66 TYR B CA 1
ATOM 1411 C C . TYR B 1 66 ? 1.415 -6.02 -1.025 1 98.25 66 TYR B C 1
ATOM 1413 O O . TYR B 1 66 ? 2.309 -6.863 -1.12 1 98.25 66 TYR B O 1
ATOM 1421 N N . THR B 1 67 ? 0.909 -5.598 0.1 1 96.94 67 THR B N 1
ATOM 1422 C CA . THR B 1 67 ? 1.46 -6.043 1.375 1 96.94 67 THR B CA 1
ATOM 1423 C C . THR B 1 67 ? 1.325 -7.555 1.524 1 96.94 67 THR B C 1
ATOM 1425 O O . THR B 1 67 ? 2.262 -8.227 1.96 1 96.94 67 THR B O 1
ATOM 1428 N N . ALA B 1 68 ? 0.202 -8.07 1.173 1 98.44 68 ALA B N 1
ATOM 1429 C CA . ALA B 1 68 ? -0.038 -9.508 1.292 1 98.44 68 ALA B CA 1
ATOM 1430 C C . ALA B 1 68 ? 0.91 -10.297 0.396 1 98.44 68 ALA B C 1
ATOM 1432 O O . ALA B 1 68 ? 1.54 -11.258 0.844 1 98.44 68 ALA B O 1
ATOM 1433 N N . VAL B 1 69 ? 1.04 -9.891 -0.856 1 98.38 69 VAL B N 1
ATOM 1434 C CA . VAL B 1 69 ? 1.886 -10.602 -1.808 1 98.38 69 VAL B CA 1
ATOM 1435 C C . VAL B 1 69 ? 3.35 -10.477 -1.396 1 98.38 69 VAL B C 1
ATOM 1437 O O . VAL B 1 69 ? 4.105 -11.445 -1.445 1 98.38 69 VAL B O 1
ATOM 1440 N N . TYR B 1 70 ? 3.723 -9.305 -1.008 1 96.94 70 TYR B N 1
ATOM 1441 C CA . TYR B 1 70 ? 5.086 -9.055 -0.555 1 96.94 70 TYR B CA 1
ATOM 1442 C C . TYR B 1 70 ? 5.461 -10 0.585 1 96.94 70 TYR B C 1
ATOM 1444 O O . TYR B 1 70 ? 6.57 -10.539 0.617 1 96.94 70 TYR B O 1
ATOM 1452 N N . ARG B 1 71 ? 4.574 -10.273 1.425 1 96.88 71 ARG B N 1
ATOM 1453 C CA . ARG B 1 71 ? 4.844 -11.047 2.635 1 96.88 71 ARG B CA 1
ATOM 1454 C C . ARG B 1 71 ? 4.801 -12.539 2.354 1 96.88 71 ARG B C 1
ATOM 1456 O O . ARG B 1 71 ? 5.641 -13.297 2.848 1 96.88 71 ARG B O 1
ATOM 1463 N N . TRP B 1 72 ? 3.902 -12.992 1.549 1 98.31 72 TRP B N 1
ATOM 1464 C CA . TRP B 1 72 ? 3.584 -14.414 1.562 1 98.31 72 TRP B CA 1
ATOM 1465 C C . TRP B 1 72 ? 3.963 -15.07 0.239 1 98.31 72 TRP B C 1
ATOM 1467 O O . TRP B 1 72 ? 3.969 -16.297 0.127 1 98.31 72 TRP B O 1
ATOM 1477 N N . GLU B 1 73 ? 4.25 -14.305 -0.816 1 98.06 73 GLU B N 1
ATOM 1478 C CA . GLU B 1 73 ? 4.652 -14.867 -2.098 1 98.06 73 GLU B CA 1
ATOM 1479 C C . GLU B 1 73 ? 5.93 -14.211 -2.617 1 98.06 73 GLU B C 1
ATOM 1481 O O . GLU B 1 73 ? 5.891 -13.453 -3.588 1 98.06 73 GLU B O 1
ATOM 1486 N N . PRO B 1 74 ? 7.027 -14.516 -2.037 1 95.81 74 PRO B N 1
ATOM 1487 C CA . PRO B 1 74 ? 8.273 -13.805 -2.344 1 95.81 74 PRO B CA 1
ATOM 1488 C C . PRO B 1 74 ? 8.836 -14.172 -3.717 1 95.81 74 PRO B C 1
ATOM 1490 O O . PRO B 1 74 ? 9.789 -13.547 -4.184 1 95.81 74 PRO B O 1
ATOM 1493 N N . ARG B 1 75 ? 8.273 -15.164 -4.375 1 96 75 ARG B N 1
ATOM 1494 C CA . ARG B 1 75 ? 8.773 -15.539 -5.691 1 96 75 ARG B CA 1
ATOM 1495 C C . ARG B 1 75 ? 8.453 -14.469 -6.73 1 96 75 ARG B C 1
ATOM 1497 O O . ARG B 1 75 ? 9.039 -14.453 -7.812 1 96 75 ARG B O 1
ATOM 1504 N N . ILE B 1 76 ? 7.523 -13.523 -6.375 1 96 76 ILE B N 1
ATOM 1505 C CA . ILE B 1 76 ? 7.156 -12.5 -7.344 1 96 76 ILE B CA 1
ATOM 1506 C C . ILE B 1 76 ? 7.547 -11.125 -6.816 1 96 76 ILE B C 1
ATOM 1508 O O . ILE B 1 76 ? 7.406 -10.844 -5.621 1 96 76 ILE B O 1
ATOM 1512 N N . VAL B 1 77 ? 8.047 -10.289 -7.695 1 96.88 77 VAL B N 1
ATOM 1513 C CA . VAL B 1 77 ? 8.273 -8.867 -7.465 1 96.88 77 VAL B CA 1
ATOM 1514 C C . VAL B 1 77 ? 7.254 -8.047 -8.25 1 96.88 77 VAL B C 1
ATOM 1516 O O . VAL B 1 77 ? 7.266 -8.039 -9.484 1 96.88 77 VAL B O 1
ATOM 1519 N N . MET B 1 78 ? 6.422 -7.359 -7.527 1 97.94 78 MET B N 1
ATOM 1520 C CA . MET B 1 78 ? 5.383 -6.566 -8.18 1 97.94 78 MET B CA 1
ATOM 1521 C C . MET B 1 78 ? 5.918 -5.199 -8.594 1 97.94 78 MET B C 1
ATOM 1523 O O . MET B 1 78 ? 6.672 -4.574 -7.84 1 97.94 78 MET B O 1
ATOM 1527 N N . THR B 1 79 ? 5.496 -4.742 -9.742 1 97.81 79 THR B N 1
ATOM 1528 C CA . THR B 1 79 ? 5.918 -3.432 -10.227 1 97.81 79 THR B CA 1
ATOM 1529 C C . THR B 1 79 ? 4.711 -2.539 -10.492 1 97.81 79 THR B C 1
ATOM 1531 O O . THR B 1 79 ? 4.852 -1.322 -10.641 1 97.81 79 THR B O 1
ATOM 1534 N N . ALA B 1 80 ? 3.488 -3.146 -10.508 1 97.88 80 ALA B N 1
ATOM 1535 C CA . ALA B 1 80 ? 2.248 -2.389 -10.641 1 97.88 80 ALA B CA 1
ATOM 1536 C C . ALA B 1 80 ? 1.051 -3.211 -10.172 1 97.88 80 ALA B C 1
ATOM 1538 O O . ALA B 1 80 ? 1.054 -4.438 -10.273 1 97.88 80 ALA B O 1
ATOM 1539 N N . ILE B 1 81 ? 0.081 -2.543 -9.703 1 98.31 81 ILE B N 1
ATOM 1540 C CA . ILE B 1 81 ? -1.214 -3.105 -9.344 1 98.31 81 ILE B CA 1
ATOM 1541 C C . ILE B 1 81 ? -2.332 -2.176 -9.805 1 98.31 81 ILE B C 1
ATOM 1543 O O . ILE B 1 81 ? -2.217 -0.953 -9.695 1 98.31 81 ILE B O 1
ATOM 1547 N N . ASP B 1 82 ? -3.355 -2.738 -10.297 1 97.44 82 ASP B N 1
ATOM 1548 C CA . ASP B 1 82 ? -4.555 -1.97 -10.617 1 97.44 82 ASP B CA 1
ATOM 1549 C C . ASP B 1 82 ? -5.812 -2.703 -10.156 1 97.44 82 ASP B C 1
ATOM 1551 O O . ASP B 1 82 ? -5.871 -3.934 -10.203 1 97.44 82 ASP B O 1
ATOM 1555 N N . ILE B 1 83 ? -6.77 -1.968 -9.758 1 97.44 83 ILE B N 1
ATOM 1556 C CA . ILE B 1 83 ? -8.039 -2.508 -9.273 1 97.44 83 ILE B CA 1
ATOM 1557 C C . ILE B 1 83 ? -9.195 -1.891 -10.055 1 97.44 83 ILE B C 1
ATOM 1559 O O . ILE B 1 83 ? -9.258 -0.67 -10.219 1 97.44 83 ILE B O 1
ATOM 1563 N N . HIS B 1 84 ? -10.031 -2.684 -10.531 1 95.44 84 HIS B N 1
ATOM 1564 C CA . HIS B 1 84 ? -11.227 -2.186 -11.195 1 95.44 84 HIS B CA 1
ATOM 1565 C C . HIS B 1 84 ? -12.406 -3.131 -10.992 1 95.44 84 HIS B C 1
ATOM 1567 O O . HIS B 1 84 ? -12.227 -4.262 -10.539 1 95.44 84 HIS B O 1
ATOM 1573 N N . SER B 1 85 ? -13.547 -2.584 -11.266 1 94.19 85 SER B N 1
ATOM 1574 C CA . SER B 1 85 ? -14.766 -3.377 -11.164 1 94.19 85 SER B CA 1
ATOM 1575 C C . SER B 1 85 ? -15.266 -3.805 -12.539 1 94.19 85 SER B C 1
ATOM 1577 O O . SER B 1 85 ? -15.195 -3.031 -13.5 1 94.19 85 SER B O 1
ATOM 1579 N N . GLN B 1 86 ? -15.609 -5.074 -12.656 1 90.75 86 GLN B N 1
ATOM 1580 C CA . GLN B 1 86 ? -16.219 -5.625 -13.859 1 90.75 86 GLN B CA 1
ATOM 1581 C C . GLN B 1 86 ? -17.375 -6.559 -13.508 1 90.75 86 GLN B C 1
ATOM 1583 O O . GLN B 1 86 ? -17.188 -7.547 -12.797 1 90.75 86 GLN B O 1
ATOM 1588 N N . HIS B 1 87 ? -18.594 -6.301 -14.062 1 89.5 87 HIS B N 1
ATOM 1589 C CA . HIS B 1 87 ? -19.781 -7.129 -13.82 1 89.5 87 HIS B CA 1
ATOM 1590 C C . HIS B 1 87 ? -19.953 -7.422 -12.336 1 89.5 87 HIS B C 1
ATOM 1592 O O . HIS B 1 87 ? -20.109 -8.578 -11.938 1 89.5 87 HIS B O 1
ATOM 1598 N N . GLU B 1 88 ? -19.812 -6.5 -11.43 1 87.94 88 GLU B N 1
ATOM 1599 C CA . GLU B 1 88 ? -20.062 -6.559 -9.992 1 87.94 88 GLU B CA 1
ATOM 1600 C C . GLU B 1 88 ? -18.938 -7.285 -9.266 1 87.94 88 GLU B C 1
ATOM 1602 O O . GLU B 1 88 ? -19.078 -7.668 -8.102 1 87.94 88 GLU B O 1
ATOM 1607 N N . GLN B 1 89 ? -17.875 -7.566 -10.016 1 93.88 89 GLN B N 1
ATOM 1608 C CA . GLN B 1 89 ? -16.703 -8.164 -9.406 1 93.88 89 GLN B CA 1
ATOM 1609 C C . GLN B 1 89 ? -15.555 -7.16 -9.297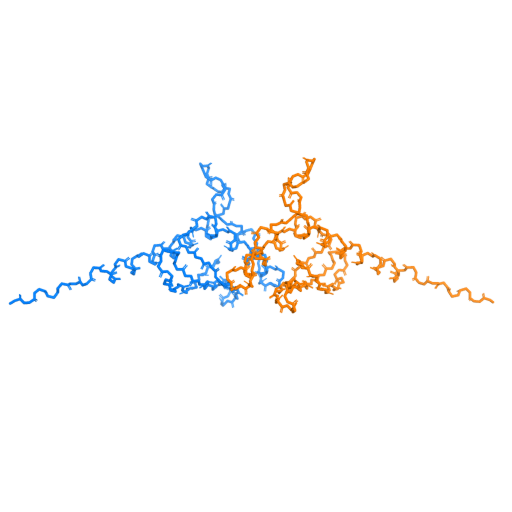 1 93.88 89 GLN B C 1
ATOM 1611 O O . GLN B 1 89 ? -15.414 -6.289 -10.156 1 93.88 89 GLN B O 1
ATOM 1616 N N . VAL B 1 90 ? -14.859 -7.301 -8.266 1 96.69 90 VAL B N 1
ATOM 1617 C CA . VAL B 1 90 ? -13.625 -6.535 -8.125 1 96.69 90 VAL B CA 1
ATOM 1618 C C . VAL B 1 90 ? -12.453 -7.34 -8.68 1 96.69 90 VAL B C 1
ATOM 1620 O O . VAL B 1 90 ? -12.219 -8.477 -8.266 1 96.69 90 VAL B O 1
ATOM 1623 N N . ILE B 1 91 ? -11.742 -6.805 -9.633 1 97.44 91 ILE B N 1
ATOM 1624 C CA . ILE B 1 91 ? -10.641 -7.477 -10.312 1 97.44 91 ILE B CA 1
ATOM 1625 C C . ILE B 1 91 ? -9.32 -6.785 -9.977 1 97.44 91 ILE B C 1
ATOM 1627 O O . ILE B 1 91 ? -9.242 -5.555 -9.984 1 97.44 91 ILE B O 1
ATOM 1631 N N . VAL B 1 92 ? -8.312 -7.574 -9.641 1 98.12 92 VAL B N 1
ATOM 1632 C CA . VAL B 1 92 ? -6.965 -7.078 -9.383 1 98.12 92 VAL B CA 1
ATOM 1633 C C . VAL B 1 92 ? -6.047 -7.449 -10.547 1 98.12 92 VAL B C 1
ATOM 1635 O O . VAL B 1 92 ? -5.887 -8.625 -10.867 1 98.12 92 VAL B O 1
ATOM 1638 N N . ASP B 1 93 ? -5.441 -6.457 -11.164 1 98.44 93 ASP B N 1
ATOM 1639 C CA . ASP B 1 93 ? -4.41 -6.672 -12.18 1 98.44 93 ASP B CA 1
ATOM 1640 C C . ASP B 1 93 ? -3.014 -6.594 -11.562 1 98.44 93 ASP B C 1
ATOM 1642 O O . ASP B 1 93 ? -2.654 -5.582 -10.953 1 98.44 93 ASP B O 1
ATOM 1646 N N . ILE B 1 94 ? -2.234 -7.625 -11.75 1 97.88 94 ILE B N 1
ATOM 1647 C CA . ILE B 1 94 ? -0.898 -7.699 -11.172 1 97.88 94 ILE B CA 1
ATOM 1648 C C . ILE B 1 94 ? 0.147 -7.703 -12.281 1 97.88 94 ILE B C 1
ATOM 1650 O O . ILE B 1 94 ? 0.044 -8.477 -13.234 1 97.88 94 ILE B O 1
ATOM 1654 N N . THR B 1 95 ? 1.103 -6.789 -12.195 1 98.12 95 THR B N 1
ATOM 1655 C CA . THR B 1 95 ? 2.256 -6.73 -13.086 1 98.12 95 THR B CA 1
ATOM 1656 C C . THR B 1 95 ? 3.557 -6.859 -12.297 1 98.12 95 THR B C 1
ATOM 1658 O O . THR B 1 95 ? 3.703 -6.254 -11.227 1 98.12 95 THR B O 1
ATOM 1661 N N . GLY B 1 96 ? 4.477 -7.66 -12.797 1 97.56 96 GLY B N 1
ATOM 1662 C CA . GLY B 1 96 ? 5.77 -7.824 -12.148 1 97.56 96 GLY B CA 1
ATOM 1663 C C . GLY B 1 96 ? 6.648 -8.859 -12.828 1 97.56 96 GLY B C 1
ATOM 1664 O O . GLY B 1 96 ? 6.59 -9.023 -14.047 1 97.56 96 GLY B O 1
ATOM 1665 N N . TYR B 1 97 ? 7.523 -9.438 -12.016 1 96.56 97 TYR B N 1
ATOM 1666 C CA . TYR B 1 97 ? 8.406 -10.477 -12.547 1 96.56 97 TYR B CA 1
ATOM 1667 C C . TYR B 1 97 ? 8.781 -11.484 -11.461 1 96.56 97 TYR B C 1
ATOM 1669 O O . TYR B 1 97 ? 8.641 -11.203 -10.273 1 96.56 97 TYR B O 1
ATOM 1677 N N . TYR B 1 98 ? 9.141 -12.672 -12.016 1 94.69 98 TYR B N 1
ATOM 1678 C CA . TYR B 1 98 ? 9.656 -13.711 -11.133 1 94.69 98 TYR B CA 1
ATOM 1679 C C . TYR B 1 98 ? 11.016 -13.312 -10.555 1 94.69 98 TYR B C 1
ATOM 1681 O O . TYR B 1 98 ? 11.922 -12.945 -11.305 1 94.69 98 TYR B O 1
ATOM 1689 N N . ALA B 1 99 ? 11.148 -13.477 -9.305 1 92.75 99 ALA B N 1
ATOM 1690 C CA . ALA B 1 99 ? 12.344 -13 -8.617 1 92.75 99 ALA B CA 1
ATOM 1691 C C . ALA B 1 99 ? 13.586 -13.758 -9.078 1 92.75 99 ALA B C 1
ATOM 1693 O O . ALA B 1 99 ? 14.672 -13.188 -9.188 1 92.75 99 ALA B O 1
ATOM 1694 N N . HIS B 1 100 ? 13.438 -15.039 -9.445 1 90.19 100 HIS B N 1
ATOM 1695 C CA . HIS B 1 100 ? 14.594 -15.898 -9.672 1 90.19 100 HIS B CA 1
ATOM 1696 C C . HIS B 1 100 ? 15.18 -15.672 -11.055 1 90.19 100 HIS B C 1
ATOM 1698 O O . HIS B 1 100 ? 16.391 -15.844 -11.266 1 90.19 100 HIS B O 1
ATOM 1704 N N . ASN B 1 101 ? 14.344 -15.305 -12.078 1 90.88 101 ASN B N 1
ATOM 1705 C CA . ASN B 1 101 ? 14.898 -15.219 -13.43 1 90.88 101 ASN B CA 1
ATOM 1706 C C . ASN B 1 101 ? 14.398 -13.984 -14.164 1 90.88 101 ASN B C 1
ATOM 1708 O O . ASN B 1 101 ? 14.602 -13.852 -15.375 1 90.88 101 ASN B O 1
ATOM 1712 N N . GLN B 1 102 ? 13.57 -13.141 -13.547 1 93.38 102 GLN B N 1
ATOM 1713 C CA . GLN B 1 102 ? 13.102 -11.852 -14.047 1 93.38 102 GLN B CA 1
ATOM 1714 C C . GLN B 1 102 ? 12.125 -12.031 -15.203 1 93.38 102 GLN B C 1
ATOM 1716 O O . GLN B 1 102 ? 11.914 -11.109 -15.992 1 93.38 102 GLN B O 1
ATOM 1721 N N . GLN B 1 103 ? 11.625 -13.25 -15.289 1 93.19 103 GLN B N 1
ATOM 1722 C CA . GLN B 1 103 ? 10.57 -13.469 -16.266 1 93.19 103 GLN B CA 1
ATOM 1723 C C . GLN B 1 103 ? 9.312 -12.688 -15.906 1 93.19 103 GLN B C 1
ATOM 1725 O O . GLN B 1 103 ? 8.844 -12.734 -14.766 1 93.19 103 GLN B O 1
ATOM 1730 N N . PRO B 1 104 ? 8.797 -11.938 -16.922 1 95 104 PRO B N 1
ATOM 1731 C CA . PRO B 1 104 ? 7.594 -11.156 -16.625 1 95 104 PRO B CA 1
ATOM 1732 C C . PRO B 1 104 ? 6.406 -12.023 -16.234 1 95 104 PRO B C 1
ATOM 1734 O O . PRO B 1 104 ? 6.238 -13.125 -16.766 1 95 104 PRO B O 1
ATOM 1737 N N . ILE B 1 105 ? 5.652 -11.57 -15.289 1 93.5 105 ILE B N 1
ATOM 1738 C CA . ILE B 1 105 ? 4.414 -12.203 -14.852 1 93.5 105 ILE B CA 1
ATOM 1739 C C . ILE B 1 105 ? 3.291 -11.172 -14.797 1 93.5 105 ILE B C 1
ATOM 1741 O O . ILE B 1 105 ? 3.404 -10.164 -14.094 1 93.5 105 ILE B O 1
ATOM 1745 N N . ASN B 1 106 ? 2.236 -11.367 -15.586 1 96.62 106 ASN B N 1
ATOM 1746 C CA . ASN B 1 106 ? 1.062 -10.5 -15.617 1 96.62 106 ASN B CA 1
ATOM 1747 C C . ASN B 1 106 ? -0.231 -11.312 -15.609 1 96.62 106 ASN B C 1
ATOM 1749 O O . ASN B 1 106 ? -0.389 -12.242 -16.406 1 96.62 106 ASN B O 1
ATOM 1753 N N . PHE B 1 107 ? -1.036 -11.039 -14.68 1 96.38 107 PHE B N 1
ATOM 1754 C CA . PHE B 1 107 ? -2.32 -11.734 -14.672 1 96.38 107 PHE B CA 1
ATOM 1755 C C . PHE B 1 107 ? -3.348 -10.953 -13.852 1 96.38 107 PHE B C 1
ATOM 1757 O O . PHE B 1 107 ? -3.008 -9.969 -13.188 1 96.38 107 PHE B O 1
ATOM 1764 N N . SER B 1 108 ? -4.594 -11.367 -13.977 1 97.38 108 SER B N 1
ATOM 1765 C CA . SER B 1 108 ? -5.719 -10.781 -13.258 1 97.38 108 SER B CA 1
ATOM 1766 C C . SER B 1 108 ? -6.422 -11.812 -12.391 1 97.38 108 SER B C 1
ATOM 1768 O O . SER B 1 108 ? -6.535 -12.977 -12.766 1 97.38 108 SER B O 1
ATOM 1770 N N . LEU B 1 109 ? -6.902 -11.367 -11.242 1 97.25 109 LEU B N 1
ATOM 1771 C CA . LEU B 1 109 ? -7.633 -12.234 -10.32 1 97.25 109 LEU B CA 1
ATOM 1772 C C . LEU B 1 109 ? -8.875 -11.531 -9.789 1 97.25 109 LEU B C 1
ATOM 1774 O O . LEU B 1 109 ? -8.805 -10.375 -9.375 1 97.25 109 LEU B O 1
ATOM 1778 N N . PRO B 1 110 ? -10 -12.203 -9.797 1 95.62 110 PRO B N 1
ATOM 1779 C CA . PRO B 1 110 ? -11.141 -11.68 -9.047 1 95.62 110 PRO B CA 1
ATOM 1780 C C . PRO B 1 110 ? -10.977 -11.844 -7.535 1 95.62 110 PRO B C 1
ATOM 1782 O O . PRO B 1 110 ? -10.43 -12.852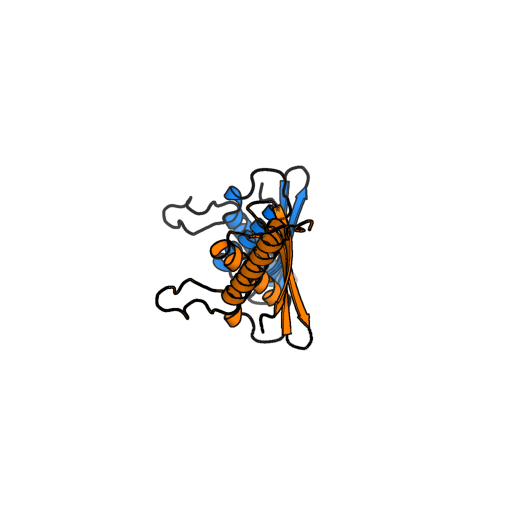 -7.074 1 95.62 110 PRO B O 1
ATOM 1785 N N . VAL B 1 111 ? -11.445 -10.797 -6.812 1 95.38 111 VAL B N 1
ATOM 1786 C CA . VAL B 1 111 ? -11.328 -10.922 -5.363 1 95.38 111 VAL B CA 1
ATOM 1787 C C . VAL B 1 111 ? -12.719 -10.852 -4.727 1 95.38 111 VAL B C 1
ATOM 1789 O O . VAL B 1 111 ? -12.844 -10.633 -3.521 1 95.38 111 VAL B O 1
ATOM 1792 N N . THR B 1 112 ? -13.844 -10.859 -5.5 1 90.5 112 THR B N 1
ATOM 1793 C CA . THR B 1 112 ? -15.227 -11.023 -5.07 1 90.5 112 THR B CA 1
ATOM 1794 C C . THR B 1 112 ? -15.922 -12.133 -5.859 1 90.5 112 THR B C 1
ATOM 1796 O O . THR B 1 112 ? -15.5 -12.461 -6.969 1 90.5 112 THR B O 1
#

Sequence (224 aa):
MNYLGMNAQTGEHITDIEHVRQSIKDIFNTPIGSRLMRREYGSLLADLIDGPVNAKMRLQLMSACYTAVYRWEPRIVMTAIDIHSQHEQVIVDITGYYAHNQQPINFSLPVTMNYLGMNAQTGEHITDIEHVRQSIKDIFNTPIGSRLMRREYGSLLADLIDGPVNAKMRLQLMSACYTAVYRWEPRIVMTAIDIHSQHEQVIVDITGYYAHNQQPINFSLPVT

Solvent-accessible surface area (backbone atoms only — not comparable to full-atom values): 12767 Å² total; per-residue (Å²): 137,81,77,75,69,75,68,60,65,63,53,52,50,56,49,49,52,51,50,48,52,51,49,51,52,50,32,55,70,27,46,52,57,72,38,84,97,45,37,80,49,32,18,58,50,69,80,63,60,83,67,87,80,46,52,45,51,44,47,52,46,50,37,36,51,50,52,30,41,61,71,74,41,68,62,49,44,59,38,46,74,47,75,48,76,55,96,92,24,42,35,40,39,42,32,34,22,31,63,90,76,61,46,78,46,72,54,72,46,71,81,102,134,82,76,75,70,76,68,60,66,62,54,52,50,55,50,49,52,51,50,49,53,51,48,52,52,49,33,56,71,28,47,52,56,72,37,84,96,45,38,81,49,32,19,58,50,69,81,65,62,83,67,85,81,44,52,45,51,45,46,51,47,51,37,37,52,50,52,29,40,61,70,75,41,68,60,48,43,61,38,47,76,47,74,48,77,55,97,94,24,43,35,39,39,40,33,33,23,31,63,89,77,61,46,77,43,75,52,73,45,71,78,100